Protein AF-A0A2N2C6R3-F1 (afdb_monomer_lite)

Secondary structure (DSSP, 8-state):
---------------TTSSSSS-----------------------------SS-------HHHHHHHHHHHHHHHHHHHHHHS-TTHHHHTTHHHHHHHHHHTT-S-HHHHHHHTT----HHHHHHHHHHHSTTSTTSHHHHHHHHHHHHHHHHTS-GGGHHHHHHHHHHHHHHHHHHHTSPPPHHHHHHHHHHHHHHHHHHHT---

pLDDT: mean 71.31, std 24.66, range [24.03, 98.25]

Foldseek 3Di:
DDDDDDDDDDDDDDDPPPPPDDDDDDDDDDDDDDDDDDDDPDPDDDDDDDDDPDDPQDAQVVVLVVLVVVVVVVVVVLLPVFFPPPQQVVQVHPVSVLVCLLVVVDDPVRVSVSRVGDPDPVSVVLVCQLCDCPHCVDLQNLLVSLVVSVCNGRSLDLVCLVVSLVVVVVVLVVVCSSNVHDDDPRVVSSNVSNVVQSVCSNVVNDD

Sequence (207 aa):
MNTIGNINNPQNNTNLTELNKKNKSNGTVDEKVKSQDKSETKAADYTSNETPAKASYKPDMDKVRAMKEETDQRLIDLFRTTVKDGALKQLGGLRGYLQRLINGDSTSDDLALELGIEITPDAIDKAKADVAEDGYWGAKATSDRFLEFAKALSGGDPAKADMLLDAVKAGYKEAEAIWGGELPSLSKETLDLTIKKFEAWRDGTEA

Radius of gyration: 23.39 Å; chains: 1; bounding box: 64×54×76 Å

Structure (mmCIF, N/CA/C/O backbone):
data_AF-A0A2N2C6R3-F1
#
_entry.id   AF-A0A2N2C6R3-F1
#
loop_
_atom_site.group_PDB
_atom_site.id
_atom_site.type_symbol
_atom_site.label_atom_id
_atom_site.label_alt_id
_atom_site.label_comp_id
_atom_site.label_asym_id
_atom_site.label_entity_id
_atom_site.label_seq_id
_atom_site.pdbx_PDB_ins_code
_atom_site.Cartn_x
_atom_site.Cartn_y
_atom_site.Cartn_z
_atom_site.occupancy
_atom_site.B_iso_or_equiv
_atom_site.auth_seq_id
_atom_site.auth_comp_id
_atom_site.auth_asym_id
_atom_site.auth_atom_id
_atom_site.pdbx_PDB_model_num
ATOM 1 N N . MET A 1 1 ? 2.559 35.385 -53.858 1.00 40.41 1 MET A N 1
ATOM 2 C CA . MET A 1 1 ? 2.490 36.614 -53.036 1.00 40.41 1 MET A CA 1
ATOM 3 C C . MET A 1 1 ? 1.224 36.566 -52.195 1.00 40.41 1 MET A C 1
ATOM 5 O O . MET A 1 1 ? 0.250 36.006 -52.678 1.00 40.41 1 MET A O 1
ATOM 9 N N . ASN A 1 2 ? 1.298 37.148 -50.990 1.00 33.91 2 ASN A N 1
ATOM 10 C CA . ASN A 1 2 ? 0.309 37.245 -49.892 1.00 33.91 2 ASN A CA 1
ATOM 11 C C . ASN A 1 2 ? 0.456 36.132 -48.834 1.00 33.91 2 ASN A C 1
ATOM 13 O O . ASN A 1 2 ? -0.090 35.050 -48.990 1.00 33.91 2 ASN A O 1
ATOM 17 N N . THR A 1 3 ? 1.447 36.213 -47.936 1.00 36.78 3 THR A N 1
ATOM 18 C CA . THR A 1 3 ? 1.578 36.995 -46.673 1.00 36.78 3 THR A CA 1
ATOM 19 C C . THR A 1 3 ? 0.942 36.318 -45.457 1.00 36.78 3 THR A C 1
ATOM 21 O O . THR A 1 3 ? -0.271 36.190 -45.348 1.00 36.78 3 THR A O 1
ATOM 24 N N . ILE A 1 4 ? 1.840 35.937 -44.547 1.00 37.78 4 ILE A N 1
ATOM 25 C CA . ILE A 1 4 ? 1.652 35.380 -43.207 1.00 37.78 4 ILE A CA 1
ATOM 26 C C . ILE A 1 4 ? 0.935 36.396 -42.307 1.00 37.78 4 ILE A C 1
ATOM 28 O O . ILE A 1 4 ? 1.333 37.559 -42.252 1.00 37.78 4 ILE A O 1
ATOM 32 N N . GLY A 1 5 ? -0.076 35.932 -41.571 1.00 32.06 5 GLY A N 1
ATOM 33 C CA . GLY A 1 5 ? -0.747 36.658 -40.495 1.00 32.06 5 GLY A CA 1
ATOM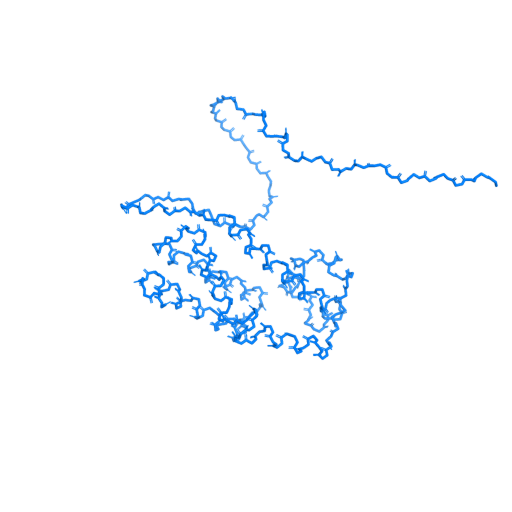 34 C C . GLY A 1 5 ? -0.831 35.785 -39.243 1.00 32.06 5 GLY A C 1
ATOM 35 O O . GLY A 1 5 ? -1.528 34.779 -39.219 1.00 32.06 5 GLY A O 1
ATOM 36 N N . ASN A 1 6 ? -0.061 36.181 -38.238 1.00 39.25 6 ASN A N 1
ATOM 37 C CA . ASN A 1 6 ? 0.068 35.641 -36.889 1.00 39.25 6 ASN A CA 1
ATOM 38 C C . ASN A 1 6 ? -1.238 35.790 -36.076 1.00 39.25 6 ASN A C 1
ATOM 40 O O . ASN A 1 6 ? -1.763 36.899 -36.025 1.00 39.25 6 ASN A O 1
ATOM 44 N N . ILE A 1 7 ? -1.716 34.742 -35.385 1.00 37.00 7 ILE A N 1
ATOM 45 C CA . ILE A 1 7 ? -2.686 34.874 -34.275 1.00 37.00 7 ILE A CA 1
ATOM 46 C C . ILE A 1 7 ? -2.319 33.879 -33.164 1.00 37.00 7 ILE A C 1
ATOM 48 O O . ILE A 1 7 ? -2.770 32.738 -33.136 1.00 37.00 7 ILE A O 1
ATOM 52 N N . ASN A 1 8 ? -1.478 34.346 -32.244 1.00 36.09 8 ASN A N 1
ATOM 53 C CA . ASN A 1 8 ? -1.402 33.847 -30.876 1.00 36.09 8 ASN A CA 1
ATOM 54 C C . ASN A 1 8 ? -2.299 34.726 -29.982 1.00 36.09 8 ASN A C 1
ATOM 56 O O . ASN A 1 8 ? -2.293 35.947 -30.154 1.00 36.09 8 ASN A O 1
ATOM 60 N N . ASN A 1 9 ? -2.921 34.093 -28.969 1.00 32.38 9 ASN A N 1
ATOM 61 C CA . ASN A 1 9 ? -3.682 34.646 -27.820 1.00 32.38 9 ASN A CA 1
ATOM 62 C C . ASN A 1 9 ? -5.198 34.877 -28.079 1.00 32.38 9 ASN A C 1
ATOM 64 O O . ASN A 1 9 ? -5.516 35.229 -29.213 1.00 32.38 9 ASN A O 1
ATOM 68 N N . PRO A 1 10 ? -6.142 34.787 -27.095 1.00 39.53 10 PRO A N 1
ATOM 69 C CA . PRO A 1 10 ? -5.999 34.699 -25.626 1.00 39.53 10 PRO A CA 1
ATOM 70 C C . PRO A 1 10 ? -6.935 33.703 -24.876 1.00 39.53 10 PRO A C 1
ATOM 72 O O . PRO A 1 10 ? -7.930 33.232 -25.404 1.00 39.53 10 PRO A O 1
ATOM 75 N N . GLN A 1 11 ? -6.643 33.478 -23.585 1.00 35.88 11 GLN A N 1
ATOM 76 C CA . GLN A 1 11 ? -7.624 33.310 -22.489 1.00 35.88 11 GLN A CA 1
ATOM 77 C C . GLN A 1 11 ? -8.710 32.218 -22.634 1.00 35.88 11 GLN A C 1
ATOM 79 O O . GLN A 1 11 ? -9.832 32.488 -23.043 1.00 35.88 11 GLN A O 1
ATOM 84 N N . ASN A 1 12 ? -8.427 31.013 -22.131 1.00 32.84 12 ASN A N 1
ATOM 85 C CA . ASN A 1 12 ? -9.471 30.111 -21.626 1.00 32.84 12 ASN A CA 1
ATOM 86 C C . ASN A 1 12 ? -9.070 29.591 -20.238 1.00 32.84 12 ASN A C 1
ATOM 88 O O . ASN A 1 12 ? -8.793 28.413 -20.024 1.00 32.84 12 ASN A O 1
ATOM 92 N N . ASN A 1 13 ? -9.000 30.523 -19.286 1.00 43.81 13 ASN A N 1
ATOM 93 C CA . ASN A 1 13 ? -9.293 30.222 -17.893 1.00 43.81 13 ASN A CA 1
ATOM 94 C C . ASN A 1 13 ? -10.618 30.924 -17.566 1.00 43.81 13 ASN A C 1
ATOM 96 O O . ASN A 1 13 ? -10.775 32.117 -17.808 1.00 43.81 13 ASN A O 1
ATOM 100 N N . THR A 1 14 ? -11.610 30.163 -17.120 1.00 35.62 14 THR A N 1
ATOM 101 C CA . THR A 1 14 ? -12.791 30.651 -16.390 1.00 35.62 14 THR A CA 1
ATOM 102 C C . THR A 1 14 ? -13.470 29.402 -15.828 1.00 35.62 14 THR A C 1
ATOM 104 O O . THR A 1 14 ? -14.049 28.602 -16.549 1.00 35.62 14 THR A O 1
ATOM 107 N N . ASN A 1 15 ? -13.032 28.981 -14.644 1.00 37.75 15 ASN A N 1
ATOM 108 C CA . ASN A 1 15 ? -13.717 29.198 -13.370 1.00 37.75 15 ASN A CA 1
ATOM 109 C C . ASN A 1 15 ? -15.010 28.368 -13.237 1.00 37.75 15 ASN A C 1
ATOM 111 O O . ASN A 1 15 ? -16.106 28.787 -13.589 1.00 37.75 15 ASN A O 1
ATOM 115 N N . LEU A 1 16 ? -14.840 27.162 -12.690 1.00 36.31 16 LEU A N 1
ATOM 116 C CA . LEU A 1 16 ? -15.859 26.128 -12.498 1.00 36.31 16 LEU A CA 1
ATOM 117 C C . LEU A 1 16 ? -16.799 26.394 -11.299 1.00 36.31 16 LEU A C 1
ATOM 119 O O . LEU A 1 16 ? -17.449 25.472 -10.814 1.00 36.31 16 LEU A O 1
ATOM 123 N N . THR A 1 17 ? -16.872 27.628 -10.786 1.00 35.47 17 THR A N 1
ATOM 124 C CA . THR A 1 17 ? -17.620 27.947 -9.552 1.00 35.47 17 THR A CA 1
ATOM 125 C C . THR A 1 17 ? -18.994 28.595 -9.766 1.00 35.47 17 THR A C 1
ATOM 127 O O . THR A 1 17 ? -19.719 28.799 -8.793 1.00 35.47 17 THR A O 1
ATOM 130 N N . GLU A 1 18 ? -19.436 28.828 -11.008 1.00 38.09 18 GLU A N 1
ATOM 131 C CA . GLU A 1 18 ? -20.720 29.511 -11.275 1.00 38.09 18 GLU A CA 1
ATOM 132 C C . GLU A 1 18 ? -21.888 28.615 -11.735 1.00 38.09 18 GLU A C 1
ATOM 134 O O . GLU A 1 18 ? -22.999 29.107 -11.923 1.00 38.09 18 GLU A O 1
ATOM 139 N N . LEU A 1 19 ? -21.719 27.290 -11.820 1.00 33.44 19 LEU A N 1
ATOM 140 C CA . LEU A 1 19 ? -22.808 26.377 -12.224 1.00 33.44 19 LEU A CA 1
ATOM 141 C C . LEU A 1 19 ? -23.651 25.810 -11.064 1.00 33.44 19 LEU A C 1
ATOM 143 O O . LEU A 1 19 ? -24.610 25.089 -11.317 1.00 33.44 19 LEU A O 1
ATOM 147 N N . ASN A 1 20 ? -23.364 26.159 -9.802 1.00 36.84 20 ASN A N 1
ATOM 148 C CA . ASN A 1 20 ? -24.015 25.539 -8.633 1.00 36.84 20 ASN A CA 1
ATOM 149 C C . ASN A 1 20 ? -24.933 26.472 -7.809 1.00 36.84 20 ASN A C 1
ATOM 151 O O . ASN A 1 20 ? -25.157 26.245 -6.622 1.00 36.84 20 ASN A O 1
ATOM 155 N N . LYS A 1 21 ? -25.472 27.547 -8.409 1.00 40.78 21 LYS A N 1
ATOM 156 C CA . LYS A 1 21 ? -26.381 28.498 -7.721 1.00 40.78 21 LYS A CA 1
ATOM 157 C C . LYS A 1 21 ? -27.818 28.570 -8.250 1.00 40.78 21 LYS A C 1
ATOM 159 O O . LYS A 1 21 ? -28.593 29.401 -7.784 1.00 40.78 21 LYS A O 1
ATOM 164 N N . LYS A 1 22 ? -28.235 27.672 -9.142 1.00 33.94 22 LYS A N 1
ATOM 165 C CA . LYS A 1 22 ? -29.647 27.527 -9.531 1.00 33.94 22 LYS A CA 1
ATOM 166 C C . LYS A 1 22 ? -30.046 26.061 -9.484 1.00 33.94 22 LYS A C 1
ATOM 168 O O . LYS A 1 22 ? -29.825 25.355 -10.453 1.00 33.94 22 LYS A O 1
ATOM 173 N N . ASN A 1 23 ? -30.584 25.626 -8.343 1.00 32.94 23 ASN A N 1
ATOM 174 C CA . ASN A 1 23 ? -31.713 24.689 -8.243 1.00 32.94 23 ASN A CA 1
ATOM 175 C C . ASN A 1 23 ? -31.949 24.315 -6.774 1.00 32.94 23 ASN A C 1
ATOM 177 O O . ASN A 1 23 ? -31.467 23.305 -6.271 1.00 32.94 23 ASN A O 1
ATOM 181 N N . LYS A 1 24 ? -32.715 25.158 -6.076 1.00 33.19 24 LYS A N 1
ATOM 182 C CA . LYS A 1 24 ? -33.316 24.834 -4.781 1.00 33.19 24 LYS A CA 1
ATOM 183 C C . LYS A 1 24 ? -34.748 25.373 -4.754 1.00 33.19 24 LYS A C 1
ATOM 185 O O . LYS A 1 24 ? -34.947 26.501 -4.327 1.00 33.19 24 LYS A O 1
ATOM 190 N N . SER A 1 25 ? -35.720 24.575 -5.208 1.00 28.38 25 SER A N 1
ATOM 191 C CA . SER A 1 25 ? -37.097 24.586 -4.679 1.00 28.38 25 SER A CA 1
ATOM 192 C C . SER A 1 25 ? -37.979 23.461 -5.253 1.00 28.38 25 SER A C 1
ATOM 194 O O . SER A 1 25 ? -38.181 23.404 -6.460 1.00 28.38 25 SER A O 1
ATOM 196 N N . ASN A 1 26 ? -38.568 22.699 -4.320 1.00 28.30 26 ASN A N 1
ATOM 197 C CA . ASN A 1 26 ? -39.871 22.003 -4.315 1.00 28.30 26 ASN A CA 1
ATOM 198 C C . ASN A 1 26 ? -40.172 20.761 -5.189 1.00 28.30 26 ASN A C 1
ATOM 200 O O . ASN A 1 26 ? -40.251 20.855 -6.404 1.00 28.30 26 ASN A O 1
ATOM 204 N N . GLY A 1 27 ? -40.598 19.679 -4.503 1.00 26.72 27 GLY A N 1
ATOM 205 C CA . GLY A 1 27 ? -41.936 19.079 -4.712 1.00 26.72 27 GLY A CA 1
ATOM 206 C C . GLY A 1 27 ? -42.057 17.662 -5.314 1.00 26.72 27 GLY A C 1
ATOM 207 O O . GLY A 1 27 ? -42.103 17.527 -6.524 1.00 26.72 27 GLY A O 1
ATOM 208 N N . THR A 1 28 ? -42.205 16.650 -4.443 1.00 24.16 28 THR A N 1
ATOM 209 C CA . THR A 1 28 ? -43.118 15.465 -4.486 1.00 24.16 28 THR A CA 1
ATOM 210 C C . THR A 1 28 ? -43.443 14.668 -5.783 1.00 24.16 28 THR A C 1
ATOM 212 O O . THR A 1 28 ? -44.172 15.162 -6.632 1.00 24.16 28 THR A O 1
ATOM 215 N N . VAL A 1 29 ? -43.121 13.354 -5.718 1.00 26.42 29 VAL A N 1
ATOM 216 C CA . VAL A 1 29 ? -43.943 12.134 -6.013 1.00 26.42 29 VAL A CA 1
ATOM 217 C C . VAL A 1 29 ? -44.004 11.512 -7.444 1.00 26.42 29 VAL A C 1
ATOM 219 O O . VAL A 1 29 ? -44.463 12.128 -8.394 1.00 26.42 29 VAL A O 1
ATOM 222 N N . ASP A 1 30 ? -43.619 10.219 -7.466 1.00 26.83 30 ASP A N 1
ATOM 223 C CA . ASP A 1 30 ? -43.977 9.022 -8.276 1.00 26.83 30 ASP A CA 1
ATOM 224 C C . ASP A 1 30 ? -43.571 8.722 -9.751 1.00 26.83 30 ASP A C 1
ATOM 226 O O . ASP A 1 30 ? -43.761 9.488 -10.686 1.00 26.83 30 ASP A O 1
ATOM 230 N N . GLU A 1 31 ? -43.118 7.457 -9.870 1.00 26.80 31 GLU A N 1
ATOM 231 C CA . GLU A 1 31 ? -43.140 6.424 -10.934 1.00 26.80 31 GLU A CA 1
ATOM 232 C C . GLU A 1 31 ? -42.387 6.517 -12.296 1.00 26.80 31 GLU A C 1
ATOM 234 O O . GLU A 1 31 ? -42.743 7.251 -13.206 1.00 26.80 31 GLU A O 1
ATOM 239 N N . LYS A 1 32 ? -41.458 5.543 -12.457 1.00 26.14 32 LYS A N 1
ATOM 240 C CA . LYS A 1 32 ? -41.128 4.693 -13.639 1.00 26.14 32 LYS A CA 1
ATOM 241 C C . LYS A 1 32 ? -40.654 5.329 -14.971 1.00 26.14 32 LYS A C 1
ATOM 243 O O . LYS A 1 32 ? -41.427 5.925 -15.701 1.00 26.14 32 LYS A O 1
ATOM 248 N N . VAL A 1 33 ? -39.432 4.980 -15.414 1.00 24.03 33 VAL A N 1
ATOM 249 C CA . VAL A 1 33 ? -39.103 3.889 -16.383 1.00 24.03 33 VAL A CA 1
ATOM 250 C C . VAL A 1 33 ? -37.606 3.937 -16.786 1.00 24.03 33 VAL A C 1
ATOM 252 O O . VAL A 1 33 ? -37.139 4.869 -17.423 1.00 24.03 33 VAL A O 1
ATOM 255 N N . LYS A 1 34 ? -36.891 2.870 -16.403 1.00 25.08 34 LYS A N 1
ATOM 256 C CA . LYS A 1 34 ? -35.965 1.988 -17.156 1.00 25.08 34 LYS A CA 1
ATOM 257 C C . LYS A 1 34 ? -34.939 2.540 -18.191 1.00 25.08 34 LYS A C 1
ATOM 259 O O . LYS A 1 34 ? -35.287 2.858 -19.318 1.00 25.08 34 LYS A O 1
ATOM 264 N N . SER A 1 35 ? -33.667 2.335 -17.805 1.00 27.58 35 SER A N 1
ATOM 265 C CA . SER A 1 35 ? -32.491 1.820 -18.554 1.00 27.58 35 SER A CA 1
ATOM 266 C C . SER A 1 35 ? -31.794 2.658 -19.635 1.00 27.58 35 SER A C 1
ATOM 268 O O . SER A 1 35 ? -32.315 2.798 -20.730 1.00 27.58 35 SER A O 1
ATOM 270 N N . GLN A 1 36 ? -30.494 2.923 -19.425 1.00 26.33 36 GLN A N 1
ATOM 271 C CA . GLN A 1 36 ? -29.444 2.210 -20.174 1.00 26.33 36 GLN A CA 1
ATOM 272 C C . GLN A 1 36 ? -28.055 2.303 -19.511 1.00 26.33 36 GLN A C 1
ATOM 274 O O . GLN A 1 36 ? -27.544 3.377 -19.220 1.00 26.33 36 GLN A O 1
ATOM 279 N N . ASP A 1 37 ? -27.528 1.107 -19.264 1.00 33.19 37 ASP A N 1
ATOM 280 C CA . ASP A 1 37 ? -26.149 0.643 -19.100 1.00 33.19 37 ASP A CA 1
ATOM 281 C C . ASP A 1 37 ? -24.995 1.670 -19.137 1.00 33.19 37 ASP A C 1
ATOM 283 O O . ASP A 1 37 ? -24.652 2.233 -20.179 1.00 33.19 37 ASP A O 1
ATOM 287 N N . LYS A 1 38 ? -24.325 1.825 -17.992 1.00 30.34 38 LYS A N 1
ATOM 288 C CA . LYS A 1 38 ? -22.915 2.214 -17.917 1.00 30.34 38 LYS A CA 1
ATOM 289 C C . LYS A 1 38 ? -22.318 1.507 -16.706 1.00 30.34 38 LYS A C 1
ATOM 291 O O . LYS A 1 38 ? -22.697 1.788 -15.573 1.00 30.34 38 LYS A O 1
ATOM 296 N N . SER A 1 39 ? -21.432 0.551 -16.963 1.00 28.25 39 SER A N 1
ATOM 297 C CA . SER A 1 39 ? -20.735 -0.238 -15.952 1.00 28.25 39 SER A CA 1
ATOM 298 C C . SER A 1 39 ? -19.868 0.664 -15.065 1.00 28.25 39 SER A C 1
ATOM 300 O O . SER A 1 39 ? -18.710 0.956 -15.371 1.00 28.25 39 SER A O 1
ATOM 302 N N . GLU A 1 40 ? -20.443 1.130 -13.965 1.00 31.20 40 GLU A N 1
ATOM 303 C CA . GLU A 1 40 ? -19.707 1.701 -12.848 1.00 31.20 40 GLU A CA 1
ATOM 304 C C . GLU A 1 40 ? -19.143 0.547 -12.015 1.00 31.20 40 GLU A C 1
ATOM 306 O O . GLU A 1 40 ? -19.880 -0.273 -11.465 1.00 31.20 40 GLU A O 1
ATOM 311 N N . THR A 1 41 ? -17.813 0.477 -11.928 1.00 32.97 41 THR A N 1
ATOM 312 C CA . THR A 1 41 ? -17.123 -0.201 -10.826 1.00 32.97 41 THR A CA 1
ATOM 313 C C . THR A 1 41 ? -17.745 0.290 -9.524 1.00 32.97 41 THR A C 1
ATOM 315 O O . THR A 1 41 ? -17.617 1.471 -9.195 1.00 32.97 41 THR A O 1
ATOM 318 N N . LYS A 1 42 ? -18.464 -0.596 -8.829 1.00 32.75 42 LYS A N 1
ATOM 319 C CA . LYS A 1 42 ? -19.154 -0.290 -7.577 1.00 32.75 42 LYS A CA 1
ATOM 320 C C . LYS A 1 42 ? -18.126 0.077 -6.509 1.00 32.75 42 LYS A C 1
ATOM 322 O O . LYS A 1 42 ? -17.557 -0.800 -5.870 1.00 32.75 42 LYS A O 1
ATOM 327 N N . ALA A 1 43 ? -17.910 1.371 -6.295 1.00 35.28 43 ALA A N 1
ATOM 328 C CA . ALA A 1 43 ? -17.414 1.846 -5.014 1.00 35.28 43 ALA A CA 1
ATOM 329 C C . ALA A 1 43 ? -18.501 1.531 -3.977 1.00 35.28 43 ALA A C 1
ATOM 331 O O . ALA A 1 43 ? -19.656 1.922 -4.155 1.00 35.28 43 ALA A O 1
ATOM 332 N N . ALA A 1 44 ? -18.167 0.755 -2.949 1.00 37.00 44 ALA A N 1
ATOM 333 C CA . ALA A 1 44 ? -19.103 0.463 -1.876 1.00 37.00 44 ALA A CA 1
ATOM 334 C C . ALA A 1 44 ? -19.471 1.766 -1.137 1.00 37.00 44 ALA A C 1
ATOM 336 O O . ALA A 1 44 ? -18.601 2.536 -0.730 1.00 37.00 44 ALA A O 1
ATOM 337 N N . ASP A 1 45 ? -20.775 2.019 -1.020 1.00 37.19 45 ASP A N 1
ATOM 338 C CA . ASP A 1 45 ? -21.355 3.157 -0.306 1.00 37.19 45 ASP A CA 1
ATOM 339 C C . ASP A 1 45 ? -21.418 2.820 1.192 1.00 37.19 45 ASP A C 1
ATOM 341 O O . ASP A 1 45 ? -22.159 1.927 1.607 1.00 37.19 45 ASP A O 1
ATOM 345 N N . TYR A 1 46 ? -20.601 3.499 2.002 1.00 45.09 46 TYR A N 1
ATOM 346 C CA . TYR A 1 46 ? -20.493 3.272 3.448 1.00 45.09 46 TYR A CA 1
ATOM 347 C C . TYR A 1 46 ? -21.110 4.428 4.247 1.00 45.09 46 TYR A C 1
ATOM 349 O O . TYR A 1 46 ? -20.435 5.109 5.024 1.00 45.09 46 TYR A O 1
ATOM 357 N N . THR A 1 47 ? -22.415 4.646 4.082 1.00 44.28 47 THR A N 1
ATOM 358 C CA . THR A 1 47 ? -23.193 5.535 4.960 1.00 44.28 47 THR A CA 1
ATOM 359 C C . THR A 1 47 ? -23.765 4.754 6.158 1.00 44.28 47 THR A C 1
ATOM 361 O O . THR A 1 47 ? -24.316 3.669 6.016 1.00 44.28 47 THR A O 1
ATOM 364 N N . SER A 1 48 ? -23.549 5.296 7.364 1.00 51.69 48 SER A N 1
ATOM 365 C CA . SER A 1 48 ? -23.651 4.642 8.685 1.00 51.69 48 SER A CA 1
ATOM 366 C C . SER A 1 48 ? -25.065 4.307 9.179 1.00 51.69 48 SER A C 1
ATOM 368 O O . SER A 1 48 ? -25.998 5.054 8.911 1.00 51.69 48 SER A O 1
ATOM 370 N N . ASN A 1 49 ? -25.152 3.308 10.072 1.00 42.66 49 ASN A N 1
ATOM 371 C CA . ASN A 1 49 ? -26.206 3.172 11.092 1.00 42.66 49 ASN A CA 1
ATOM 372 C C . ASN A 1 49 ? -25.607 3.258 12.520 1.00 42.66 49 ASN A C 1
ATOM 374 O O . ASN A 1 49 ? -24.400 3.111 12.703 1.00 42.66 49 ASN A O 1
ATOM 378 N N . GLU A 1 50 ? -26.434 3.608 13.508 1.00 50.75 50 GLU A N 1
ATOM 379 C CA . GLU A 1 50 ? -26.075 4.414 14.689 1.00 50.75 50 GLU A CA 1
ATOM 380 C C . GLU A 1 50 ? -25.515 3.720 15.967 1.00 50.75 50 GLU A C 1
ATOM 382 O O . GLU A 1 50 ? -25.848 2.591 16.300 1.00 50.75 50 GLU A O 1
ATOM 387 N N . THR A 1 51 ? -24.688 4.527 16.660 1.00 44.06 51 THR A N 1
ATOM 388 C CA . THR A 1 51 ? -24.117 4.653 18.037 1.00 44.06 51 THR A CA 1
ATOM 389 C C . THR A 1 51 ? -24.304 3.636 19.184 1.00 44.06 51 THR A C 1
ATOM 391 O O . THR A 1 51 ? -25.393 3.119 19.407 1.00 44.06 51 THR A O 1
ATOM 394 N N . PRO A 1 52 ? -23.282 3.553 20.077 1.00 44.62 52 PRO A N 1
ATOM 395 C CA . PRO A 1 52 ? -23.317 4.325 21.338 1.00 44.62 52 PRO A CA 1
ATOM 396 C C . PRO A 1 52 ? -22.055 5.190 21.603 1.00 44.62 52 PRO A C 1
ATOM 398 O O . PRO A 1 52 ? -20.959 4.854 21.177 1.00 44.62 52 PRO A O 1
ATOM 401 N N . ALA A 1 53 ? -22.243 6.338 22.280 1.00 47.19 53 ALA A N 1
ATOM 402 C CA . ALA A 1 53 ? -21.236 7.309 22.765 1.00 47.19 53 ALA A CA 1
ATOM 403 C C . ALA A 1 53 ? -20.073 7.654 21.796 1.00 47.19 53 ALA A C 1
ATOM 405 O O . ALA A 1 53 ? -18.907 7.372 22.058 1.00 47.19 53 ALA A O 1
ATOM 406 N N . LYS A 1 54 ? -20.399 8.296 20.664 1.00 55.25 54 LYS A N 1
ATOM 407 C CA . LYS A 1 54 ? -19.451 8.633 19.588 1.00 55.25 54 LYS A CA 1
ATOM 408 C C . LYS A 1 54 ? -18.453 9.722 20.001 1.00 55.25 54 LYS A C 1
ATOM 410 O O . LYS A 1 54 ? -18.826 10.890 20.120 1.00 55.25 54 LYS A O 1
ATOM 415 N N . ALA A 1 55 ? -17.164 9.386 20.052 1.00 61.72 55 ALA A N 1
ATOM 416 C CA . ALA A 1 55 ? -16.170 10.344 19.579 1.00 61.72 55 ALA A CA 1
ATOM 417 C C . ALA A 1 55 ? -16.590 10.798 18.164 1.00 61.72 55 ALA A C 1
ATOM 419 O O . ALA A 1 55 ? -17.114 10.008 17.375 1.00 61.72 55 ALA A O 1
ATOM 420 N N . SER A 1 56 ? -16.465 12.090 17.855 1.00 77.62 56 SER A N 1
ATOM 421 C CA . SER A 1 56 ? -16.883 12.632 16.556 1.00 77.62 56 SER A CA 1
ATOM 422 C C . SER A 1 56 ? -15.895 12.202 15.463 1.00 77.62 56 SER A C 1
ATOM 424 O O . SER A 1 56 ? -15.062 12.999 15.039 1.00 77.62 56 SER A O 1
ATOM 426 N N . TYR A 1 57 ? -15.999 10.960 14.992 1.00 84.06 57 TYR A N 1
ATOM 427 C CA . TYR A 1 57 ? -15.236 10.456 13.853 1.00 84.06 57 TYR A CA 1
ATOM 428 C C . TYR A 1 57 ? -15.768 11.083 12.562 1.00 84.06 57 TYR A C 1
ATOM 430 O O . TYR A 1 57 ? -16.924 10.872 12.181 1.00 84.06 57 TYR A O 1
ATOM 438 N N . LYS A 1 58 ? -14.937 11.894 11.906 1.00 89.81 58 LYS A N 1
ATOM 439 C CA . LYS A 1 58 ? -15.261 12.546 10.634 1.00 89.81 58 LYS A CA 1
ATOM 440 C C . LYS A 1 58 ? -14.208 12.180 9.595 1.00 89.81 58 LYS A C 1
ATOM 442 O O . LYS A 1 58 ? -13.031 12.370 9.896 1.00 89.81 58 LYS A O 1
ATOM 447 N N . PRO A 1 59 ? -14.607 11.685 8.411 1.00 93.62 59 PRO A N 1
ATOM 448 C CA . PRO A 1 59 ? -13.666 11.415 7.336 1.00 93.62 59 PRO A CA 1
ATOM 449 C C . PRO A 1 59 ? -12.837 12.653 6.984 1.00 93.62 59 PRO A C 1
ATOM 451 O O . PRO A 1 59 ? -13.381 13.752 6.859 1.00 93.62 59 PRO A O 1
ATOM 454 N N . ASP A 1 60 ? -11.540 12.454 6.786 1.00 94.50 60 ASP A N 1
ATOM 455 C CA . ASP A 1 60 ? -10.616 13.449 6.251 1.00 94.50 60 ASP A CA 1
ATOM 456 C C . ASP A 1 60 ? -10.491 13.245 4.737 1.00 94.50 60 ASP A C 1
ATOM 458 O O . ASP A 1 60 ? -9.596 12.563 4.229 1.00 94.50 60 ASP A O 1
ATOM 462 N N . MET A 1 61 ? -11.459 13.801 4.008 1.00 95.31 61 MET A N 1
ATOM 463 C CA . MET A 1 61 ? -11.518 13.656 2.553 1.00 95.31 61 MET A CA 1
ATOM 464 C C . MET A 1 61 ? -10.398 14.417 1.835 1.00 95.31 61 MET A C 1
ATOM 466 O O . MET A 1 61 ? -10.015 14.017 0.734 1.00 95.31 61 MET A O 1
ATOM 470 N N . ASP A 1 62 ? -9.851 15.465 2.453 1.00 96.25 62 ASP A N 1
ATOM 471 C CA . ASP A 1 62 ? -8.714 16.205 1.906 1.00 96.25 62 ASP A CA 1
ATOM 472 C C . ASP A 1 62 ? -7.449 15.343 1.966 1.00 96.25 62 ASP A C 1
ATOM 474 O O . ASP A 1 62 ? -6.756 15.205 0.955 1.00 96.25 62 ASP A O 1
ATOM 478 N N . LYS A 1 63 ? -7.199 14.659 3.094 1.00 95.38 63 LYS A N 1
ATOM 479 C CA . LYS A 1 63 ? -6.105 13.682 3.203 1.00 95.38 63 LYS A CA 1
ATOM 480 C C . LYS A 1 63 ? -6.299 12.501 2.253 1.00 95.38 63 LYS A C 1
ATOM 482 O O . LYS A 1 63 ? -5.359 12.144 1.548 1.00 95.38 63 LYS A O 1
ATOM 487 N N . VAL A 1 64 ? -7.503 11.923 2.177 1.00 94.62 64 VAL A N 1
ATOM 488 C CA . VAL A 1 64 ? -7.822 10.835 1.225 1.00 94.62 64 VAL A CA 1
ATOM 489 C C . VAL A 1 64 ? -7.472 11.244 -0.207 1.00 94.62 64 VAL A C 1
ATOM 491 O O . VAL A 1 64 ? -6.830 10.487 -0.939 1.00 94.62 64 VAL A O 1
ATOM 494 N N . ARG A 1 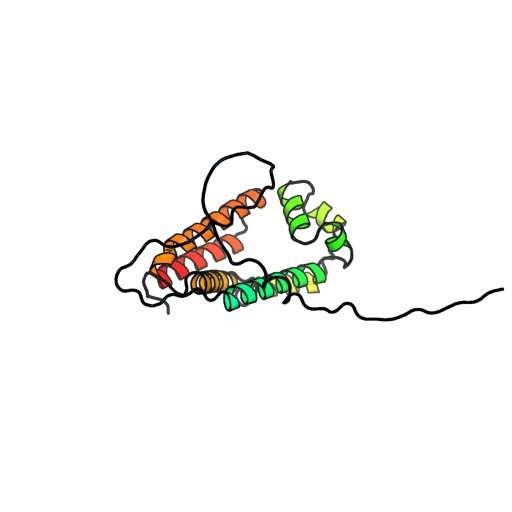65 ? -7.869 12.456 -0.609 1.00 94.38 65 ARG A N 1
ATOM 495 C CA . ARG A 1 65 ? -7.584 12.987 -1.940 1.00 94.38 65 ARG A CA 1
ATOM 496 C C . ARG A 1 65 ? -6.089 13.208 -2.158 1.00 94.38 65 ARG A C 1
ATOM 498 O O . ARG A 1 65 ? -5.581 12.775 -3.187 1.00 94.38 65 ARG A O 1
ATOM 505 N N . ALA A 1 66 ? -5.394 13.818 -1.201 1.00 95.12 66 ALA A N 1
ATOM 506 C CA . ALA A 1 66 ? -3.957 14.060 -1.289 1.00 95.12 66 ALA A CA 1
ATOM 507 C C . ALA A 1 66 ? -3.159 12.752 -1.410 1.00 95.12 66 ALA A C 1
ATOM 509 O O . ALA A 1 66 ? -2.310 12.632 -2.287 1.00 95.12 66 ALA A O 1
ATOM 510 N N . MET A 1 67 ? -3.487 11.738 -0.600 1.00 94.38 67 MET A N 1
ATOM 511 C CA . MET A 1 67 ? -2.852 10.417 -0.670 1.00 94.38 67 MET A CA 1
ATOM 512 C C . MET A 1 67 ? -3.073 9.748 -2.028 1.00 94.38 67 MET A C 1
ATOM 514 O O . MET A 1 67 ? -2.151 9.149 -2.589 1.00 94.38 67 MET A O 1
ATOM 518 N N . LYS A 1 68 ? -4.291 9.854 -2.575 1.00 90.06 68 LYS A N 1
ATOM 519 C CA . LYS A 1 68 ? -4.604 9.329 -3.905 1.00 90.06 68 LYS A CA 1
ATOM 520 C C . LYS A 1 68 ? -3.803 10.053 -4.987 1.00 90.06 68 LYS A C 1
ATOM 522 O O . LYS A 1 68 ? -3.210 9.396 -5.834 1.00 90.06 68 LYS A O 1
ATOM 527 N N . GLU A 1 69 ? -3.783 11.382 -4.957 1.00 89.56 69 GLU A N 1
ATOM 528 C CA . GLU A 1 69 ? -3.047 12.196 -5.927 1.00 89.56 69 GLU A CA 1
ATOM 529 C C . GLU A 1 69 ? -1.541 11.906 -5.870 1.00 89.56 69 GLU A C 1
ATOM 531 O O . GLU A 1 69 ? -0.925 11.715 -6.915 1.00 89.56 69 GLU A O 1
ATOM 536 N N . GLU A 1 70 ? -0.954 11.793 -4.677 1.00 91.19 70 GLU A N 1
ATOM 537 C CA . GLU A 1 70 ? 0.457 11.433 -4.506 1.00 91.19 70 GLU A CA 1
ATOM 538 C C . GLU A 1 70 ? 0.762 10.045 -5.085 1.00 91.19 70 GLU A C 1
ATOM 540 O O . GLU A 1 70 ? 1.705 9.888 -5.864 1.00 91.19 70 GLU A O 1
ATOM 545 N N . THR A 1 71 ? -0.062 9.050 -4.748 1.00 88.38 71 THR A N 1
ATOM 546 C CA . THR A 1 71 ? 0.092 7.675 -5.242 1.00 88.38 71 THR A CA 1
ATOM 547 C C . THR A 1 71 ? -0.027 7.633 -6.768 1.00 88.38 71 THR A C 1
ATOM 549 O O . THR A 1 71 ? 0.810 7.025 -7.435 1.00 88.38 71 THR A O 1
ATOM 552 N N . ASP A 1 72 ? -1.014 8.333 -7.338 1.00 84.00 72 ASP A N 1
ATOM 553 C CA . ASP A 1 72 ? -1.214 8.429 -8.786 1.00 84.00 72 ASP A CA 1
ATOM 554 C C . ASP A 1 72 ? -0.005 9.085 -9.476 1.00 84.00 72 ASP A C 1
ATOM 556 O O . ASP A 1 72 ? 0.456 8.585 -10.503 1.00 84.00 72 ASP A O 1
ATOM 560 N N . GLN A 1 73 ? 0.551 10.170 -8.917 1.00 85.44 73 GLN A N 1
ATOM 561 C CA . GLN A 1 73 ? 1.755 10.812 -9.463 1.00 85.44 73 GLN A CA 1
ATOM 562 C C . GLN A 1 73 ? 2.972 9.889 -9.401 1.00 85.44 73 GLN A C 1
ATOM 564 O O . GLN A 1 73 ? 3.705 9.779 -10.379 1.00 85.44 73 GLN A O 1
ATOM 569 N N . ARG A 1 74 ? 3.163 9.165 -8.294 1.00 86.44 74 ARG A N 1
ATOM 570 C CA . ARG A 1 74 ? 4.263 8.202 -8.147 1.00 86.44 74 ARG A CA 1
ATOM 571 C C . ARG A 1 74 ? 4.157 7.045 -9.134 1.00 86.44 74 ARG A C 1
ATOM 573 O O . ARG A 1 74 ? 5.182 6.617 -9.661 1.00 86.44 74 ARG A O 1
ATOM 580 N N . LEU A 1 75 ? 2.944 6.562 -9.417 1.00 81.62 75 LEU A N 1
ATOM 581 C CA . LEU A 1 75 ? 2.738 5.591 -10.493 1.00 81.62 75 LEU A CA 1
ATOM 582 C C . LEU A 1 75 ? 3.095 6.218 -11.839 1.00 81.62 75 LEU A C 1
ATOM 584 O O . LEU A 1 75 ? 3.868 5.630 -12.585 1.00 81.62 75 LEU A O 1
ATOM 588 N N . ILE A 1 76 ? 2.576 7.409 -12.151 1.00 76.25 76 ILE A N 1
ATOM 589 C CA . ILE A 1 76 ? 2.882 8.100 -13.412 1.00 76.25 76 ILE A CA 1
ATOM 590 C C . ILE A 1 76 ? 4.393 8.257 -13.602 1.00 76.25 76 ILE A C 1
ATOM 592 O O . ILE A 1 76 ? 4.880 7.997 -14.699 1.00 76.25 76 ILE A O 1
ATOM 596 N N . ASP A 1 77 ? 5.129 8.643 -12.562 1.00 79.50 77 ASP A N 1
ATOM 597 C CA . ASP A 1 77 ? 6.580 8.797 -12.622 1.00 79.50 77 ASP A CA 1
ATOM 598 C C . ASP A 1 77 ? 7.288 7.462 -12.859 1.00 79.50 77 ASP A C 1
ATOM 600 O O . ASP A 1 77 ? 8.143 7.398 -13.740 1.00 79.50 77 ASP A O 1
ATOM 604 N N . LEU A 1 78 ? 6.885 6.388 -12.164 1.00 76.31 78 LEU A N 1
ATOM 605 C CA . LEU A 1 78 ? 7.380 5.035 -12.439 1.00 76.31 78 LEU A CA 1
ATOM 606 C C . LEU A 1 78 ? 7.204 4.697 -13.927 1.00 76.31 78 LEU A C 1
ATOM 608 O O . LEU A 1 78 ? 8.170 4.357 -14.605 1.00 76.31 78 LEU A O 1
ATOM 612 N N . PHE A 1 79 ? 6.002 4.894 -14.472 1.00 69.88 79 PHE A N 1
ATOM 613 C CA . PHE A 1 79 ? 5.736 4.603 -15.879 1.00 69.88 79 PHE A CA 1
ATOM 614 C C . PHE A 1 79 ? 6.490 5.526 -16.834 1.00 69.88 79 PHE A C 1
ATOM 616 O O . PHE A 1 79 ? 7.014 5.033 -17.818 1.00 69.88 79 PHE A O 1
ATOM 623 N N . ARG A 1 80 ? 6.608 6.831 -16.572 1.00 69.38 80 ARG A N 1
ATOM 624 C CA . ARG A 1 80 ? 7.379 7.756 -17.428 1.00 69.38 80 ARG A CA 1
ATOM 625 C C . ARG A 1 80 ? 8.857 7.403 -17.486 1.00 69.38 80 ARG A C 1
ATOM 627 O O . ARG A 1 80 ? 9.468 7.522 -18.537 1.00 69.38 80 ARG A O 1
ATOM 634 N N . THR A 1 81 ? 9.434 6.979 -16.364 1.00 68.75 81 THR A N 1
ATOM 635 C CA . THR A 1 81 ? 10.846 6.578 -16.339 1.00 68.75 81 THR A CA 1
ATOM 636 C C . THR A 1 81 ? 11.100 5.270 -17.077 1.00 68.75 81 THR A C 1
ATOM 638 O O . THR A 1 81 ? 12.226 5.014 -17.489 1.00 68.75 81 THR A O 1
ATOM 641 N N . THR A 1 82 ? 10.065 4.447 -17.247 1.00 65.75 82 THR A N 1
ATOM 642 C CA . THR A 1 82 ? 10.185 3.097 -17.799 1.00 65.75 82 THR A CA 1
ATOM 643 C C . THR A 1 82 ? 9.635 2.990 -19.222 1.00 65.75 82 THR A C 1
ATOM 645 O O . THR A 1 82 ? 10.126 2.170 -19.980 1.00 65.75 82 THR A O 1
ATOM 648 N N . VAL A 1 83 ? 8.660 3.813 -19.613 1.00 66.56 83 VAL A N 1
ATOM 649 C CA . VAL A 1 83 ? 7.912 3.771 -20.882 1.00 66.56 83 VAL A CA 1
ATOM 650 C C . VAL A 1 83 ? 8.264 4.998 -21.727 1.00 66.56 83 VAL A C 1
ATOM 652 O O . VAL A 1 83 ? 8.360 6.106 -21.206 1.00 66.56 83 VAL A O 1
ATOM 655 N N . LYS A 1 84 ? 8.371 4.850 -23.053 1.00 66.69 84 LYS A N 1
ATOM 656 C CA . LYS A 1 84 ? 8.545 6.009 -23.952 1.00 66.69 84 LYS A CA 1
ATOM 657 C C . LYS A 1 84 ? 7.339 6.952 -23.874 1.00 66.69 84 LYS A C 1
ATOM 659 O O . LYS A 1 84 ? 6.198 6.505 -23.983 1.00 66.69 84 LYS A O 1
ATOM 664 N N . ASP A 1 85 ? 7.589 8.264 -23.801 1.00 64.12 85 ASP A N 1
ATOM 665 C CA . ASP A 1 85 ? 6.602 9.348 -23.588 1.00 64.12 85 ASP A CA 1
ATOM 666 C C . ASP A 1 85 ? 5.322 9.296 -24.461 1.00 64.12 85 ASP A C 1
ATOM 668 O O . ASP A 1 85 ? 4.291 9.880 -24.111 1.00 64.12 85 ASP A O 1
ATOM 672 N N . GLY A 1 86 ? 5.358 8.607 -25.607 1.00 62.06 86 GLY A N 1
ATOM 673 C CA . GLY A 1 86 ? 4.224 8.444 -26.523 1.00 62.06 86 GLY A CA 1
ATOM 674 C C . GLY A 1 86 ? 3.365 7.190 -26.314 1.00 62.06 86 GLY A C 1
ATOM 675 O O . GLY A 1 86 ? 2.181 7.218 -26.656 1.00 62.06 86 GLY A O 1
ATOM 676 N N . ALA A 1 87 ? 3.910 6.111 -25.743 1.00 65.69 87 ALA A N 1
ATOM 677 C CA . ALA A 1 87 ? 3.237 4.808 -25.707 1.00 65.69 87 ALA A CA 1
ATOM 678 C C . ALA A 1 87 ? 2.069 4.782 -24.706 1.00 65.69 87 ALA A C 1
ATOM 680 O O . ALA A 1 87 ? 0.977 4.306 -25.016 1.00 65.69 87 ALA A O 1
ATOM 681 N N . LEU A 1 88 ? 2.234 5.412 -23.537 1.00 63.44 88 LEU A N 1
ATOM 682 C CA . LEU A 1 88 ? 1.193 5.448 -22.504 1.00 63.44 88 LEU A CA 1
ATOM 683 C C . LEU A 1 88 ? -0.054 6.249 -22.938 1.00 63.44 88 LEU A C 1
ATOM 685 O O . LEU A 1 88 ? -1.174 5.918 -22.552 1.00 63.44 88 LEU A O 1
ATOM 689 N N . LYS A 1 89 ? 0.117 7.289 -23.772 1.00 66.00 89 LYS A N 1
ATOM 690 C CA . LYS A 1 89 ? -1.003 8.069 -24.334 1.00 66.00 89 LYS A CA 1
ATOM 691 C C . LYS A 1 89 ? -1.801 7.280 -25.371 1.00 66.00 89 LYS A C 1
ATOM 693 O O . LYS A 1 89 ? -3.019 7.421 -25.410 1.00 66.00 89 LYS A O 1
ATOM 698 N N . GLN A 1 90 ? -1.136 6.468 -26.194 1.00 61.78 90 GLN A N 1
ATOM 699 C CA . GLN A 1 90 ? -1.804 5.656 -27.217 1.00 61.78 90 GLN A CA 1
ATOM 700 C C . GLN A 1 90 ? -2.623 4.510 -26.610 1.00 61.78 90 GLN A C 1
ATOM 702 O O . GLN A 1 90 ? -3.662 4.149 -27.153 1.00 61.78 90 GLN A O 1
ATOM 707 N N . LEU A 1 91 ? -2.212 4.004 -25.447 1.00 60.62 91 LEU A N 1
ATOM 708 C CA . LEU A 1 91 ? -2.858 2.880 -24.762 1.00 60.62 91 LEU A CA 1
ATOM 709 C C . LEU A 1 91 ? -3.970 3.285 -23.780 1.00 60.62 91 LEU A C 1
ATOM 711 O O . LEU A 1 91 ? -4.427 2.462 -22.993 1.00 60.62 91 LEU A O 1
ATOM 715 N N . GLY A 1 92 ? -4.421 4.544 -23.803 1.00 65.62 92 GLY A N 1
ATOM 716 C CA . GLY A 1 92 ? -5.494 5.017 -22.916 1.00 65.62 92 GLY A CA 1
ATOM 717 C C . GLY A 1 92 ? -5.052 5.260 -21.468 1.00 65.62 92 GLY A C 1
ATOM 718 O O . GLY A 1 92 ? -5.875 5.236 -20.551 1.00 65.62 92 GLY A O 1
ATOM 719 N N . GLY A 1 93 ? -3.760 5.512 -21.245 1.00 65.38 93 GLY A N 1
ATOM 720 C CA . GLY A 1 93 ? -3.190 5.737 -19.922 1.00 65.38 93 GLY A CA 1
ATOM 721 C C . GLY A 1 93 ? -3.048 4.457 -19.096 1.00 65.38 93 GLY A C 1
ATOM 722 O O . GLY A 1 93 ? -3.239 3.340 -19.572 1.00 65.38 93 GLY A O 1
ATOM 723 N N . LEU A 1 94 ? -2.731 4.631 -17.814 1.00 58.12 94 LEU A N 1
ATOM 724 C CA . LEU A 1 94 ? -2.455 3.536 -16.883 1.00 58.12 94 LEU A CA 1
ATOM 725 C C . LEU A 1 94 ? -3.598 2.509 -16.779 1.00 58.12 94 LEU A C 1
ATOM 727 O O . LEU A 1 94 ? -3.351 1.307 -16.753 1.00 58.12 94 LEU A O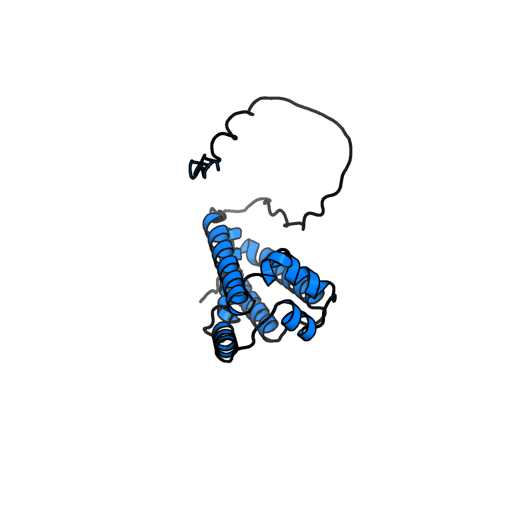 1
ATOM 731 N N . ARG A 1 95 ? -4.859 2.966 -16.759 1.00 60.19 95 ARG A N 1
ATOM 732 C CA . ARG A 1 95 ? -6.016 2.055 -16.697 1.00 60.19 95 ARG A CA 1
ATOM 733 C C . ARG A 1 95 ? -6.137 1.191 -17.949 1.00 60.19 95 ARG A C 1
ATOM 735 O O . ARG A 1 95 ? -6.434 0.011 -17.817 1.00 60.19 95 ARG A O 1
ATOM 742 N N . GLY A 1 96 ? -5.901 1.756 -19.134 1.00 65.19 96 GLY A N 1
ATOM 743 C CA . GLY A 1 96 ? -5.934 0.990 -20.379 1.00 65.19 96 GLY A CA 1
ATOM 744 C C . GLY A 1 96 ? -4.820 -0.059 -20.442 1.00 65.19 96 GLY A C 1
ATOM 745 O O . GLY A 1 96 ? -5.074 -1.190 -20.845 1.00 65.19 96 GLY A O 1
ATOM 746 N N . TYR A 1 97 ? -3.627 0.273 -19.939 1.00 63.41 97 TYR A N 1
ATOM 747 C CA . TYR A 1 97 ? -2.502 -0.660 -19.799 1.00 63.41 97 TYR A CA 1
ATOM 748 C C . TYR A 1 97 ? -2.824 -1.856 -18.889 1.00 63.41 97 TYR A C 1
ATOM 750 O O . TYR A 1 97 ? -2.726 -3.002 -19.327 1.00 63.41 97 TYR A O 1
ATOM 758 N N . LEU A 1 98 ? -3.261 -1.599 -17.649 1.00 63.50 98 LEU A N 1
ATOM 759 C CA . LEU A 1 98 ? -3.628 -2.660 -16.702 1.00 63.50 98 LEU A CA 1
ATOM 760 C C . LEU A 1 98 ? -4.726 -3.559 -17.283 1.00 63.50 98 LEU A C 1
ATOM 762 O O . LEU A 1 98 ? -4.631 -4.777 -17.185 1.00 63.50 98 LEU A O 1
ATOM 766 N N . GLN A 1 99 ? -5.721 -2.974 -17.956 1.00 65.81 99 GLN A N 1
ATOM 767 C CA . GLN A 1 99 ? -6.805 -3.724 -18.590 1.00 65.81 99 GLN A CA 1
ATOM 768 C C . GLN A 1 99 ? -6.306 -4.700 -19.669 1.00 65.81 99 GLN A C 1
ATOM 770 O O . GLN A 1 99 ? -6.847 -5.796 -19.780 1.00 65.81 99 GLN A O 1
ATOM 775 N N . ARG A 1 100 ? -5.283 -4.342 -20.455 1.00 67.19 100 ARG A N 1
ATOM 776 C CA . ARG A 1 100 ? -4.726 -5.245 -21.480 1.00 67.19 100 ARG A CA 1
ATOM 777 C C . ARG A 1 100 ? -3.899 -6.383 -20.877 1.00 67.19 100 ARG A C 1
ATOM 779 O O . ARG A 1 100 ? -4.029 -7.502 -21.365 1.00 67.19 100 ARG A O 1
ATOM 786 N N . LEU A 1 101 ? -3.152 -6.130 -19.790 1.00 61.38 101 LEU A N 1
ATOM 787 C CA . LEU A 1 101 ? -2.521 -7.199 -18.990 1.00 61.38 101 LEU A CA 1
ATOM 788 C C . LEU A 1 101 ? -3.566 -8.211 -18.522 1.00 61.38 101 LEU A C 1
ATOM 790 O O . LEU A 1 101 ? -3.412 -9.410 -18.726 1.00 61.38 101 LEU A O 1
ATOM 794 N N . ILE A 1 102 ? -4.641 -7.696 -17.924 1.00 61.59 102 ILE A N 1
ATOM 795 C CA . ILE A 1 102 ? -5.728 -8.495 -17.348 1.00 61.59 102 ILE A CA 1
ATOM 796 C C . ILE A 1 102 ? -6.397 -9.365 -18.404 1.00 61.59 102 ILE A C 1
ATOM 798 O O . ILE A 1 102 ? -6.726 -10.521 -18.156 1.00 61.59 102 ILE A O 1
ATOM 802 N N . ASN A 1 103 ? -6.609 -8.805 -19.592 1.00 67.94 103 ASN A N 1
ATOM 803 C CA . ASN A 1 103 ? -7.296 -9.501 -20.669 1.00 6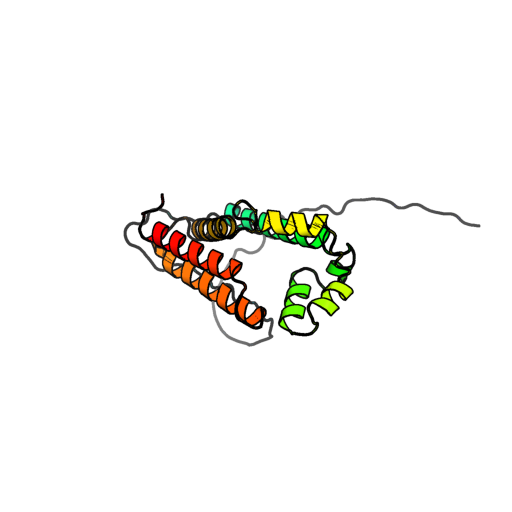7.94 103 ASN A CA 1
ATOM 804 C C . ASN A 1 103 ? -6.409 -10.561 -21.354 1.00 67.94 103 ASN A C 1
ATOM 806 O O . ASN A 1 103 ? -6.896 -11.250 -22.249 1.00 67.94 103 ASN A O 1
ATOM 810 N N . GLY A 1 104 ? -5.137 -10.699 -20.952 1.00 57.38 104 GLY A N 1
ATOM 811 C CA . GLY A 1 104 ? -4.199 -11.673 -21.517 1.00 57.38 104 GLY A CA 1
ATOM 812 C C . GLY A 1 104 ? -3.835 -11.397 -22.977 1.00 57.38 104 GLY A C 1
ATOM 813 O O . GLY A 1 104 ? -3.425 -12.309 -23.688 1.00 57.38 104 GLY A O 1
ATOM 814 N N . ASP A 1 105 ? -4.015 -10.153 -23.427 1.00 60.12 105 ASP A N 1
ATOM 815 C CA . ASP A 1 105 ? -3.900 -9.754 -24.837 1.00 60.12 105 ASP A CA 1
ATOM 816 C C . ASP A 1 105 ? -2.430 -9.687 -25.310 1.00 60.12 105 ASP A C 1
ATOM 818 O O . ASP A 1 105 ? -2.166 -9.660 -26.510 1.00 60.12 105 ASP A O 1
ATOM 822 N N . SER A 1 106 ? -1.471 -9.711 -24.371 1.00 58.41 106 SER A N 1
ATOM 823 C CA . SER A 1 106 ? -0.026 -9.688 -24.636 1.00 58.41 106 SER A CA 1
ATOM 824 C C . SER A 1 106 ? 0.751 -10.463 -23.561 1.00 58.41 106 SER A C 1
ATOM 826 O O . SER A 1 106 ? 0.405 -10.419 -22.379 1.00 58.41 106 SER A O 1
ATOM 828 N N . THR A 1 107 ? 1.844 -11.132 -23.946 1.00 60.19 107 THR A N 1
ATOM 829 C CA . THR A 1 107 ? 2.846 -11.628 -22.984 1.00 60.19 107 THR A CA 1
ATOM 830 C C . THR A 1 107 ? 3.617 -10.454 -22.366 1.00 60.19 107 THR A C 1
ATOM 832 O O . THR A 1 107 ? 3.658 -9.365 -22.942 1.00 60.19 107 THR A O 1
ATOM 835 N N . SER A 1 108 ? 4.247 -10.647 -21.200 1.00 60.22 108 SER A N 1
ATOM 836 C CA . SER A 1 108 ? 5.054 -9.596 -20.554 1.00 60.22 108 SER A CA 1
ATOM 837 C C . SER A 1 108 ? 6.153 -9.041 -21.471 1.00 60.22 108 SER A C 1
ATOM 839 O O . SER A 1 108 ? 6.434 -7.844 -21.428 1.00 60.22 108 SER A O 1
ATOM 841 N N . ASP A 1 109 ? 6.720 -9.892 -22.330 1.00 61.62 109 ASP A N 1
ATOM 842 C CA . ASP A 1 109 ? 7.784 -9.532 -23.271 1.00 61.62 109 ASP A CA 1
ATOM 843 C C . ASP A 1 109 ? 7.245 -8.782 -24.499 1.00 61.62 109 ASP A C 1
ATOM 845 O O . ASP A 1 109 ? 7.799 -7.742 -24.860 1.00 61.62 109 ASP A O 1
ATOM 849 N N . ASP A 1 110 ? 6.135 -9.238 -25.098 1.00 62.88 110 ASP A N 1
ATOM 850 C CA . ASP A 1 110 ? 5.484 -8.526 -26.215 1.00 62.88 110 ASP A CA 1
ATOM 851 C C . ASP A 1 110 ? 5.046 -7.122 -25.803 1.00 62.88 110 ASP A C 1
ATOM 853 O O . ASP A 1 110 ? 5.140 -6.164 -26.571 1.00 62.88 110 ASP A O 1
ATOM 857 N N . LEU A 1 111 ? 4.602 -6.986 -24.558 1.00 61.34 111 LEU A N 1
ATOM 858 C CA . LEU A 1 111 ? 4.108 -5.728 -24.041 1.00 61.34 111 LEU A CA 1
ATOM 859 C C . LEU A 1 111 ? 5.231 -4.761 -23.657 1.00 61.34 111 LEU A C 1
ATOM 861 O O . LEU A 1 111 ? 5.103 -3.559 -23.891 1.00 61.34 111 LEU A O 1
ATOM 865 N N . ALA A 1 112 ? 6.341 -5.261 -23.105 1.00 62.66 112 ALA A N 1
ATOM 866 C CA . ALA A 1 112 ? 7.535 -4.447 -22.896 1.00 62.66 112 ALA A CA 1
ATOM 867 C C . ALA A 1 112 ? 8.045 -3.877 -24.228 1.00 62.66 112 ALA A C 1
ATOM 869 O O . ALA A 1 112 ? 8.410 -2.701 -24.301 1.00 62.66 112 ALA A O 1
ATOM 870 N N . LEU A 1 113 ? 7.981 -4.678 -25.296 1.00 64.88 113 LEU A N 1
ATOM 871 C CA . LEU A 1 113 ? 8.319 -4.254 -26.651 1.00 64.88 113 LEU A CA 1
ATOM 872 C C . LEU A 1 113 ? 7.334 -3.200 -27.192 1.00 64.88 113 LEU A C 1
ATOM 874 O O . LEU A 1 113 ? 7.764 -2.170 -27.713 1.00 64.88 113 LEU A O 1
ATOM 878 N N . GLU A 1 114 ? 6.024 -3.423 -27.033 1.00 63.81 114 GLU A N 1
ATOM 879 C CA . GLU A 1 114 ? 4.953 -2.520 -27.489 1.00 63.81 114 GLU A CA 1
ATOM 880 C C . GLU A 1 114 ? 4.980 -1.163 -26.765 1.00 63.81 114 GLU A C 1
ATOM 882 O O . GLU A 1 114 ? 4.743 -0.113 -27.364 1.00 63.81 114 GLU A O 1
ATOM 887 N N . LEU A 1 115 ? 5.333 -1.165 -25.480 1.00 62.06 115 LEU A N 1
ATOM 888 C CA . LEU A 1 115 ? 5.470 0.041 -24.662 1.00 62.06 115 LEU A CA 1
ATOM 889 C C . LEU A 1 115 ? 6.801 0.766 -24.867 1.00 62.06 115 LEU A C 1
ATOM 891 O O . LEU A 1 115 ? 6.994 1.873 -24.353 1.00 62.06 115 LEU A O 1
ATOM 895 N N . GLY A 1 116 ? 7.731 0.151 -25.599 1.00 64.31 116 GLY A N 1
ATOM 896 C CA . GLY A 1 116 ? 9.105 0.620 -25.678 1.00 64.31 116 GLY A CA 1
ATOM 897 C C . GLY A 1 116 ? 9.722 0.752 -24.290 1.00 64.31 116 GLY A C 1
ATOM 898 O O . GLY A 1 116 ? 10.408 1.743 -24.042 1.00 64.31 116 GLY A O 1
ATOM 899 N N . ILE A 1 117 ? 9.421 -0.195 -23.391 1.00 67.81 117 ILE A N 1
ATOM 900 C CA . ILE A 1 117 ? 10.016 -0.223 -22.064 1.00 67.81 117 ILE A CA 1
ATOM 901 C C . ILE A 1 117 ? 11.509 -0.474 -22.223 1.00 67.81 117 ILE A C 1
ATOM 903 O O . ILE A 1 117 ? 11.936 -1.550 -22.639 1.00 67.81 117 ILE A O 1
ATOM 907 N N . GLU A 1 118 ? 12.308 0.537 -21.904 1.00 67.06 118 GLU A N 1
ATOM 908 C CA . GLU A 1 118 ? 13.758 0.415 -21.915 1.00 67.06 118 GLU A CA 1
ATOM 909 C C . GLU A 1 118 ? 14.211 -0.014 -20.522 1.00 67.06 118 GLU A C 1
ATOM 911 O O . GLU A 1 118 ? 14.252 0.776 -19.578 1.00 67.06 118 GLU A O 1
ATOM 916 N N . ILE A 1 119 ? 14.543 -1.300 -20.389 1.00 69.62 119 ILE A N 1
ATOM 917 C CA . ILE A 1 119 ? 15.135 -1.839 -19.165 1.00 69.62 119 ILE A CA 1
ATOM 918 C C . ILE A 1 119 ? 16.600 -1.394 -19.118 1.00 69.62 119 ILE A C 1
ATOM 920 O O . ILE A 1 119 ? 17.505 -2.093 -19.575 1.00 69.62 119 ILE A O 1
ATOM 924 N N . THR A 1 120 ? 16.831 -0.193 -18.595 1.00 78.00 120 THR A N 1
ATOM 925 C CA . THR A 1 120 ? 18.177 0.319 -18.327 1.00 78.00 120 THR A CA 1
ATOM 926 C C . THR A 1 120 ? 18.672 -0.166 -16.958 1.00 78.00 120 THR A C 1
ATOM 928 O O . THR A 1 120 ? 17.857 -0.442 -16.071 1.00 78.00 120 THR A O 1
ATOM 931 N N . PRO A 1 121 ? 19.998 -0.262 -16.740 1.00 81.50 121 PRO A N 1
ATOM 932 C CA . PRO A 1 121 ? 20.552 -0.560 -15.417 1.00 81.50 121 PRO A CA 1
ATOM 933 C C . PRO A 1 121 ? 20.027 0.391 -14.332 1.00 81.50 121 PRO A C 1
ATOM 935 O O . PRO A 1 121 ? 19.588 -0.066 -13.280 1.00 81.50 121 PRO A O 1
ATOM 938 N N . ASP A 1 122 ? 19.956 1.689 -14.635 1.00 82.06 122 ASP A N 1
ATOM 939 C CA . ASP A 1 122 ? 19.447 2.708 -13.712 1.00 82.06 122 ASP A CA 1
ATOM 940 C C . ASP A 1 122 ? 17.966 2.487 -13.361 1.00 82.06 122 ASP A C 1
ATOM 942 O O . ASP A 1 122 ? 17.571 2.649 -12.205 1.00 82.06 122 ASP A O 1
ATOM 946 N N . ALA A 1 123 ? 17.136 2.076 -14.329 1.00 78.81 123 ALA A N 1
ATOM 947 C CA . ALA A 1 123 ? 15.731 1.751 -14.085 1.00 78.81 123 ALA A CA 1
ATOM 948 C C . ALA A 1 123 ? 15.576 0.504 -13.198 1.00 78.81 123 ALA A C 1
ATOM 950 O O . ALA A 1 123 ? 14.721 0.484 -12.312 1.00 78.81 123 ALA A O 1
ATOM 951 N N . ILE A 1 124 ? 16.423 -0.515 -13.391 1.00 80.88 124 ILE A N 1
ATOM 952 C CA . ILE A 1 124 ? 16.453 -1.708 -12.532 1.00 80.88 124 ILE A CA 1
ATOM 953 C C . ILE A 1 124 ? 16.855 -1.329 -11.104 1.00 80.88 124 ILE A C 1
ATOM 955 O O . ILE A 1 124 ? 16.203 -1.752 -10.148 1.00 80.88 124 ILE A O 1
ATOM 959 N N . ASP A 1 125 ? 17.927 -0.557 -10.943 1.00 87.69 125 ASP A N 1
ATOM 960 C CA . ASP A 1 125 ? 18.443 -0.197 -9.622 1.00 87.69 125 ASP A CA 1
ATOM 961 C C . ASP A 1 125 ? 17.471 0.716 -8.874 1.00 87.69 125 ASP A C 1
ATOM 963 O O . ASP A 1 125 ? 17.229 0.516 -7.681 1.00 87.69 125 ASP A O 1
ATOM 967 N N . LYS A 1 126 ? 16.807 1.630 -9.589 1.00 85.50 126 LYS A N 1
ATOM 968 C CA . LYS A 1 126 ? 15.692 2.408 -9.050 1.00 85.50 126 LYS A CA 1
ATOM 969 C C . LYS A 1 126 ? 14.529 1.519 -8.612 1.00 85.50 126 LYS A C 1
ATOM 971 O O . LYS A 1 126 ? 14.040 1.696 -7.503 1.00 85.50 126 LYS A O 1
ATOM 976 N N . ALA A 1 127 ? 14.102 0.560 -9.433 1.00 85.19 127 ALA A N 1
ATOM 977 C CA . ALA A 1 127 ? 13.006 -0.338 -9.075 1.00 85.19 127 ALA A CA 1
ATOM 978 C C . ALA A 1 127 ? 13.338 -1.165 -7.824 1.00 85.19 127 ALA A C 1
ATOM 980 O O . ALA A 1 127 ? 12.499 -1.277 -6.935 1.00 85.19 127 ALA A O 1
ATOM 981 N N . LYS A 1 128 ? 14.570 -1.684 -7.714 1.00 88.00 128 LYS A N 1
ATOM 982 C CA . LYS A 1 128 ? 15.048 -2.396 -6.516 1.00 88.00 128 LYS A CA 1
ATOM 983 C C . LYS A 1 128 ? 15.017 -1.511 -5.273 1.00 88.00 128 LYS A C 1
ATOM 985 O O . LYS A 1 128 ? 14.562 -1.970 -4.233 1.00 88.00 128 LYS A O 1
ATOM 990 N N . ALA A 1 129 ? 15.489 -0.269 -5.381 1.00 91.50 129 ALA A N 1
ATOM 991 C CA . ALA A 1 129 ? 15.457 0.686 -4.277 1.00 91.50 129 ALA A CA 1
ATOM 992 C C . ALA A 1 129 ? 14.018 1.060 -3.895 1.00 91.50 129 ALA A C 1
ATOM 994 O O . ALA A 1 129 ? 13.687 1.134 -2.718 1.00 91.50 129 ALA A O 1
ATOM 995 N N . ASP A 1 130 ? 13.139 1.243 -4.881 1.00 90.69 130 ASP A N 1
ATOM 996 C CA . ASP A 1 130 ? 11.752 1.616 -4.636 1.00 90.69 130 ASP A CA 1
ATOM 997 C C . ASP A 1 130 ? 10.960 0.483 -3.951 1.00 90.69 130 ASP A C 1
ATOM 999 O O . ASP A 1 130 ? 10.084 0.789 -3.146 1.00 90.69 130 ASP A O 1
ATOM 1003 N N . VAL A 1 131 ? 11.255 -0.798 -4.221 1.00 91.75 131 VAL A N 1
ATOM 1004 C CA . VAL A 1 131 ? 10.592 -1.960 -3.577 1.00 91.75 131 VAL A CA 1
ATOM 1005 C C . VAL A 1 131 ? 11.321 -2.503 -2.342 1.00 91.75 131 VAL A C 1
ATOM 1007 O O . VAL A 1 131 ? 10.843 -3.460 -1.731 1.00 91.75 131 VAL A O 1
ATOM 1010 N N . ALA A 1 132 ? 12.468 -1.924 -1.976 1.00 93.19 132 ALA A N 1
ATOM 1011 C CA . ALA A 1 132 ? 13.193 -2.278 -0.760 1.00 93.19 132 ALA A CA 1
ATOM 1012 C C . ALA A 1 132 ? 12.362 -1.974 0.502 1.00 93.19 132 ALA A C 1
ATOM 1014 O O . ALA A 1 132 ? 11.329 -1.307 0.441 1.00 93.19 132 ALA A O 1
ATOM 1015 N N . GLU A 1 133 ? 12.807 -2.452 1.665 1.00 89.56 133 GLU A N 1
ATOM 1016 C CA . GLU A 1 133 ? 12.082 -2.297 2.937 1.00 89.56 133 GLU A CA 1
ATOM 1017 C C . GLU A 1 133 ? 11.818 -0.822 3.306 1.00 89.56 133 GLU A C 1
ATOM 1019 O O . GLU A 1 133 ? 10.752 -0.484 3.827 1.00 89.56 133 GLU A O 1
ATOM 1024 N N . ASP A 1 134 ? 12.776 0.054 2.999 1.00 87.75 134 ASP A N 1
ATOM 1025 C CA . ASP A 1 134 ? 12.727 1.511 3.155 1.00 87.75 134 ASP A CA 1
ATOM 1026 C C . ASP A 1 134 ? 12.241 2.246 1.893 1.00 87.75 134 ASP A C 1
ATOM 1028 O O . ASP A 1 134 ? 12.059 3.467 1.900 1.00 87.75 134 ASP A O 1
ATOM 1032 N N . GLY A 1 135 ? 12.005 1.499 0.816 1.00 92.12 135 GLY A N 1
ATOM 1033 C CA . GLY A 1 135 ? 11.533 2.003 -0.459 1.00 92.12 135 GLY A CA 1
ATOM 1034 C C . GLY A 1 135 ? 10.085 2.477 -0.401 1.00 92.12 135 GLY A C 1
ATOM 1035 O O . GLY A 1 135 ? 9.264 1.999 0.389 1.00 92.12 135 GLY A O 1
ATOM 1036 N N . TYR A 1 136 ? 9.733 3.409 -1.291 1.00 92.06 136 TYR A N 1
ATOM 1037 C CA . TYR A 1 136 ? 8.366 3.923 -1.355 1.00 92.06 136 TYR A CA 1
ATOM 1038 C C . TYR A 1 136 ? 7.355 2.800 -1.606 1.00 92.06 136 TYR A C 1
ATOM 1040 O O . TYR A 1 136 ? 6.338 2.765 -0.926 1.00 92.06 136 TYR A O 1
ATOM 1048 N N . TRP A 1 137 ? 7.630 1.863 -2.515 1.00 92.81 137 TRP A N 1
ATOM 1049 C CA . TRP A 1 137 ? 6.795 0.695 -2.834 1.00 92.81 137 TRP A CA 1
ATOM 1050 C C . TRP A 1 137 ? 7.088 -0.535 -1.965 1.00 92.81 137 TRP A C 1
ATOM 1052 O O . TRP A 1 137 ? 6.523 -1.601 -2.208 1.00 92.81 137 TRP A O 1
ATOM 1062 N N . GLY A 1 138 ? 7.922 -0.398 -0.932 1.00 95.56 138 GLY A N 1
ATOM 1063 C CA . GLY A 1 138 ? 8.185 -1.455 0.037 1.00 95.56 138 GLY A CA 1
ATOM 1064 C C . GLY A 1 138 ? 6.926 -1.907 0.781 1.00 95.56 138 GLY A C 1
ATOM 1065 O O . GLY A 1 138 ? 5.955 -1.151 0.935 1.00 95.56 138 GLY A O 1
ATOM 1066 N N . ALA A 1 139 ? 6.940 -3.144 1.285 1.00 96.12 139 ALA A N 1
ATOM 1067 C CA . ALA A 1 139 ? 5.788 -3.742 1.964 1.00 96.12 139 ALA A CA 1
ATOM 1068 C C . ALA A 1 139 ? 5.363 -2.956 3.215 1.00 96.12 139 ALA A C 1
ATOM 1070 O O . ALA A 1 139 ? 4.172 -2.722 3.454 1.00 96.12 139 ALA A O 1
ATOM 1071 N N . LYS A 1 140 ? 6.336 -2.473 3.997 1.00 95.94 140 LYS A N 1
ATOM 1072 C CA . LYS A 1 140 ? 6.085 -1.657 5.189 1.00 95.94 140 LYS A CA 1
ATOM 1073 C C . LYS A 1 140 ? 5.429 -0.319 4.836 1.00 95.94 140 LYS A C 1
ATOM 1075 O O . LYS A 1 140 ? 4.357 -0.024 5.359 1.00 95.94 140 LYS A O 1
ATOM 1080 N N . ALA A 1 141 ? 6.017 0.435 3.908 1.00 95.81 141 ALA A N 1
ATOM 1081 C CA . ALA A 1 141 ? 5.498 1.736 3.491 1.00 95.81 141 ALA A CA 1
ATOM 1082 C C . ALA A 1 141 ? 4.107 1.627 2.842 1.00 95.81 141 ALA A C 1
ATOM 1084 O O . ALA A 1 141 ? 3.214 2.430 3.115 1.00 95.81 141 ALA A O 1
ATOM 1085 N N . THR A 1 142 ? 3.884 0.602 2.015 1.00 96.50 142 THR A N 1
ATOM 1086 C CA . THR A 1 142 ? 2.580 0.374 1.376 1.00 96.50 142 THR A CA 1
ATOM 1087 C C . THR A 1 142 ? 1.506 -0.006 2.391 1.00 96.50 142 THR A C 1
ATOM 1089 O O . THR A 1 142 ? 0.396 0.523 2.335 1.00 96.50 142 THR A O 1
ATOM 1092 N N . SER A 1 143 ? 1.834 -0.858 3.365 1.00 97.25 143 SER A N 1
ATOM 1093 C CA . SER A 1 143 ? 0.892 -1.214 4.431 1.00 97.25 143 SER A CA 1
ATOM 1094 C C . SER A 1 143 ? 0.570 -0.041 5.366 1.00 97.25 143 SER A C 1
ATOM 1096 O O . SER A 1 143 ? -0.574 0.067 5.808 1.00 97.25 143 SER A O 1
ATOM 1098 N N . ASP A 1 144 ? 1.519 0.874 5.617 1.00 96.81 144 ASP A N 1
ATOM 1099 C CA . ASP A 1 144 ? 1.250 2.136 6.333 1.00 96.81 144 ASP A CA 1
ATOM 1100 C C . ASP A 1 144 ? 0.244 3.000 5.570 1.00 96.81 144 ASP A C 1
ATOM 1102 O O . ASP A 1 144 ? -0.759 3.429 6.140 1.00 96.81 144 ASP A O 1
ATOM 1106 N N . ARG A 1 145 ? 0.435 3.171 4.256 1.00 96.50 145 ARG A N 1
ATOM 1107 C CA . ARG A 1 145 ? -0.506 3.930 3.419 1.00 96.50 145 ARG A CA 1
ATOM 1108 C C . ARG A 1 145 ? -1.911 3.331 3.417 1.00 96.50 145 ARG A C 1
ATOM 1110 O O . ARG A 1 145 ? -2.875 4.091 3.459 1.00 96.50 145 ARG A O 1
ATOM 1117 N N . PHE A 1 146 ? -2.056 2.003 3.409 1.00 97.19 146 PHE A N 1
ATOM 1118 C CA . PHE A 1 146 ? -3.376 1.370 3.522 1.00 97.19 146 PHE A CA 1
ATOM 1119 C C . PHE A 1 146 ? -4.071 1.707 4.845 1.00 97.19 146 PHE A C 1
ATOM 1121 O O . PHE A 1 146 ? -5.246 2.081 4.837 1.00 97.19 146 PHE A O 1
ATOM 1128 N N . LEU 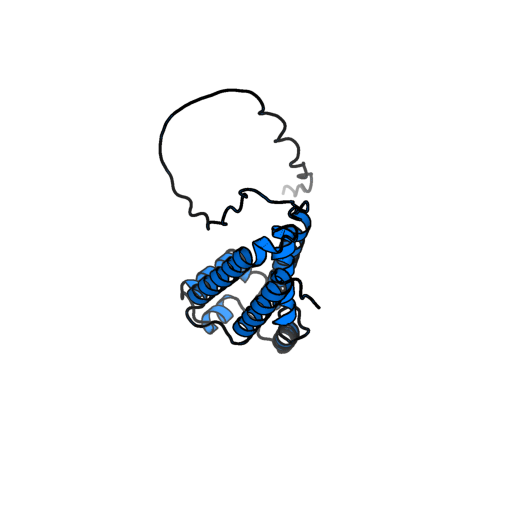A 1 147 ? -3.357 1.608 5.972 1.00 97.62 147 LEU A N 1
ATOM 1129 C CA . LEU A 1 147 ? -3.918 1.950 7.279 1.00 97.62 147 LEU A CA 1
ATOM 1130 C C . LEU A 1 147 ? -4.249 3.444 7.369 1.00 97.62 147 LEU A C 1
ATOM 1132 O O . LEU A 1 147 ? -5.334 3.811 7.812 1.00 97.62 147 LEU A O 1
ATOM 1136 N N . GLU A 1 148 ? -3.345 4.315 6.925 1.00 97.44 148 GLU A N 1
ATOM 1137 C CA . GLU A 1 148 ? -3.563 5.760 6.931 1.00 97.44 148 GLU A CA 1
ATOM 1138 C C . GLU A 1 148 ? -4.763 6.173 6.081 1.00 97.44 148 GLU A C 1
ATOM 1140 O O . GLU A 1 148 ? -5.552 7.020 6.504 1.00 97.44 148 GLU A O 1
ATOM 1145 N N . PHE A 1 149 ? -4.927 5.553 4.913 1.00 97.31 149 PHE A N 1
ATOM 1146 C CA . PHE A 1 149 ? -6.065 5.791 4.039 1.00 97.31 149 PHE A CA 1
ATOM 1147 C C . PHE A 1 149 ? -7.369 5.347 4.707 1.00 97.31 149 PHE A C 1
ATOM 1149 O O . PHE A 1 149 ? -8.349 6.089 4.712 1.00 97.31 149 PHE A O 1
ATOM 1156 N N . ALA A 1 150 ? -7.376 4.170 5.338 1.00 96.88 150 ALA A N 1
ATOM 1157 C CA . ALA A 1 150 ? -8.528 3.663 6.076 1.00 96.88 150 ALA A CA 1
ATOM 1158 C C . ALA A 1 150 ? -8.885 4.537 7.288 1.00 96.88 150 ALA A C 1
ATOM 1160 O O . ALA A 1 150 ? -10.063 4.824 7.523 1.00 96.88 150 ALA A O 1
ATOM 1161 N N . LYS A 1 151 ? -7.887 5.023 8.030 1.00 96.50 151 LYS A N 1
ATOM 1162 C CA . LYS A 1 151 ? -8.079 5.983 9.124 1.00 96.50 151 LYS A CA 1
ATOM 1163 C C . LYS A 1 151 ? -8.648 7.301 8.606 1.00 96.50 151 LYS A C 1
ATOM 1165 O O . LYS A 1 151 ? -9.645 7.774 9.142 1.00 96.50 151 LYS A O 1
ATOM 1170 N N . ALA A 1 152 ? -8.090 7.857 7.533 1.00 96.88 152 ALA A N 1
ATOM 1171 C CA . ALA A 1 152 ? -8.612 9.077 6.924 1.00 96.88 152 ALA A CA 1
ATOM 1172 C C . ALA A 1 152 ? -10.067 8.890 6.456 1.00 96.88 152 ALA A C 1
ATOM 1174 O O . ALA A 1 152 ? -10.923 9.715 6.761 1.00 96.88 152 ALA A O 1
ATOM 1175 N N . LEU A 1 153 ? -10.385 7.763 5.816 1.00 95.25 153 LEU A N 1
ATOM 1176 C CA . LEU A 1 153 ? -11.727 7.457 5.316 1.00 95.25 153 LEU A CA 1
ATOM 1177 C C . LEU A 1 153 ? -12.757 7.225 6.436 1.00 95.25 153 LEU A C 1
ATOM 1179 O O . LEU A 1 153 ? -13.907 7.642 6.327 1.00 95.25 153 LEU A O 1
ATOM 1183 N N . SER A 1 154 ? -12.366 6.557 7.521 1.00 95.31 154 SER A N 1
ATOM 1184 C CA . SER A 1 154 ? -13.248 6.272 8.664 1.00 95.31 154 SER A CA 1
ATOM 1185 C C . SER A 1 154 ? -13.413 7.448 9.621 1.00 95.31 154 SER A C 1
ATOM 1187 O O . SER A 1 154 ? -14.336 7.431 10.439 1.00 95.31 154 SER A O 1
ATOM 1189 N N . GLY A 1 155 ? -12.528 8.443 9.529 1.00 94.19 155 GLY A N 1
ATOM 1190 C CA . GLY A 1 155 ? -12.343 9.465 10.550 1.00 94.19 155 GLY A CA 1
ATOM 1191 C C . GLY A 1 155 ? -11.595 8.966 11.784 1.00 94.19 155 GLY A C 1
ATOM 1192 O O . GLY A 1 155 ? -11.746 9.555 12.848 1.00 94.19 155 GLY A O 1
ATOM 1193 N N . GLY A 1 156 ? -10.831 7.879 11.653 1.00 94.56 156 GLY A N 1
ATOM 1194 C CA . GLY A 1 156 ? -10.062 7.254 12.726 1.00 94.56 156 GLY A CA 1
ATOM 1195 C C . GLY A 1 156 ? -10.883 6.336 13.629 1.00 94.56 156 GLY A C 1
ATOM 1196 O O . GLY A 1 156 ? -10.428 6.040 14.726 1.00 94.56 156 GLY A O 1
ATOM 1197 N N . ASP A 1 157 ? -12.064 5.900 13.184 1.00 95.25 157 ASP A N 1
ATOM 1198 C CA . ASP A 1 157 ? -12.983 5.032 13.932 1.00 95.25 157 ASP A CA 1
ATOM 1199 C C . ASP A 1 157 ? -12.499 3.566 13.944 1.00 95.25 157 ASP A C 1
ATOM 1201 O O . ASP A 1 157 ? -12.656 2.879 12.926 1.00 95.25 157 ASP A O 1
ATOM 1205 N N . PRO A 1 158 ? -11.944 3.049 15.062 1.00 94.94 158 PRO A N 1
ATOM 1206 C CA . PRO A 1 158 ? -11.426 1.682 15.119 1.00 94.94 158 PRO A CA 1
ATOM 1207 C C . PRO A 1 158 ? -12.528 0.628 14.977 1.00 94.94 158 PRO A C 1
ATOM 1209 O O . PRO A 1 158 ? -12.254 -0.484 14.537 1.00 94.94 158 PRO A O 1
ATOM 1212 N N . ALA A 1 159 ? -13.794 0.973 15.258 1.00 95.31 159 ALA A N 1
ATOM 1213 C CA . ALA A 1 159 ? -14.919 0.059 15.055 1.00 95.31 159 ALA A CA 1
ATOM 1214 C C . ALA A 1 159 ? -15.154 -0.264 13.568 1.00 95.31 159 ALA A C 1
ATOM 1216 O O . ALA A 1 159 ? -15.837 -1.232 13.240 1.00 95.31 159 ALA A O 1
ATOM 1217 N N . LYS A 1 160 ? -14.578 0.529 12.653 1.00 96.06 160 LYS A N 1
ATOM 1218 C CA . LYS A 1 160 ? -14.608 0.282 11.205 1.00 96.06 160 LYS A CA 1
ATOM 1219 C C . LYS A 1 160 ? -13.392 -0.495 10.699 1.00 96.06 160 LYS A C 1
ATOM 1221 O O . LYS A 1 160 ? -13.344 -0.783 9.504 1.00 96.06 160 LYS A O 1
ATOM 1226 N N . ALA A 1 161 ? -12.428 -0.829 11.560 1.00 96.25 161 ALA A N 1
ATOM 1227 C CA . ALA A 1 161 ? -11.190 -1.487 11.155 1.00 96.25 161 ALA A CA 1
ATOM 1228 C C . ALA A 1 161 ? -11.451 -2.822 10.441 1.00 96.25 161 ALA A C 1
ATOM 1230 O O . ALA A 1 161 ? -10.952 -3.006 9.336 1.00 96.25 161 ALA A O 1
ATOM 1231 N N . ASP A 1 162 ? -12.293 -3.702 10.996 1.00 96.62 162 ASP A N 1
ATOM 1232 C CA . ASP A 1 162 ? -12.595 -5.001 10.371 1.00 96.62 162 ASP A CA 1
ATOM 1233 C C . ASP A 1 162 ? -13.270 -4.831 8.999 1.00 96.62 162 ASP A C 1
ATOM 1235 O O . ASP A 1 162 ? -12.837 -5.421 8.012 1.00 96.62 162 ASP A O 1
ATOM 1239 N N . MET A 1 163 ? -14.265 -3.939 8.902 1.00 97.38 163 MET A N 1
ATOM 1240 C CA . MET A 1 163 ? -14.951 -3.630 7.639 1.00 97.38 163 MET A CA 1
ATOM 1241 C C . MET A 1 163 ? -13.978 -3.126 6.561 1.00 97.38 163 MET A C 1
ATOM 1243 O O . MET A 1 163 ? -14.081 -3.501 5.393 1.00 97.38 163 MET A O 1
ATOM 1247 N N . LEU A 1 164 ? -13.040 -2.257 6.938 1.00 97.56 164 LEU A N 1
ATOM 1248 C CA . LEU A 1 164 ? -12.060 -1.690 6.013 1.00 97.56 164 LEU A CA 1
ATOM 1249 C C . LEU A 1 164 ? -10.964 -2.698 5.655 1.00 97.56 164 LEU A C 1
ATOM 1251 O O . LEU A 1 164 ? -10.532 -2.737 4.505 1.00 97.56 164 LEU A O 1
ATOM 1255 N N . LEU A 1 165 ? -10.555 -3.548 6.597 1.00 97.69 165 LEU A N 1
ATOM 1256 C CA . LEU A 1 165 ? -9.626 -4.640 6.331 1.00 97.69 165 LEU A CA 1
ATOM 1257 C C . LEU A 1 165 ? -10.230 -5.656 5.353 1.00 97.69 165 LEU A C 1
ATOM 1259 O O . LEU A 1 165 ? -9.541 -6.125 4.447 1.00 97.69 165 LEU A O 1
ATOM 1263 N N . ASP A 1 166 ? -11.517 -5.967 5.490 1.00 97.81 166 ASP A N 1
ATOM 1264 C CA . ASP A 1 166 ? -12.227 -6.839 4.556 1.00 97.81 166 ASP A CA 1
ATOM 1265 C C . ASP A 1 166 ? -12.300 -6.232 3.151 1.00 97.81 166 ASP A C 1
ATOM 1267 O O . ASP A 1 166 ? -12.110 -6.948 2.165 1.00 97.81 166 ASP A O 1
ATOM 1271 N N . ALA A 1 167 ? -12.476 -4.911 3.040 1.00 97.12 167 ALA A N 1
ATOM 1272 C CA . ALA A 1 167 ? -12.397 -4.210 1.759 1.00 97.12 167 ALA A CA 1
ATOM 1273 C C . ALA A 1 167 ? -10.990 -4.292 1.135 1.00 97.12 167 ALA A C 1
ATOM 1275 O O . ALA A 1 167 ? -10.867 -4.532 -0.067 1.00 97.12 167 ALA A O 1
ATOM 1276 N N . VAL A 1 168 ? -9.922 -4.174 1.936 1.00 96.62 168 VAL A N 1
ATOM 1277 C CA . VAL A 1 168 ? -8.544 -4.388 1.457 1.00 96.62 168 VAL A CA 1
ATOM 1278 C C . VAL A 1 168 ? -8.367 -5.821 0.949 1.00 96.62 168 VAL A C 1
ATOM 1280 O O . VAL A 1 168 ? -7.906 -6.019 -0.174 1.00 96.62 168 VAL A O 1
ATOM 1283 N N . LYS A 1 169 ? -8.776 -6.830 1.729 1.00 97.25 169 LYS A N 1
ATOM 1284 C CA . LYS A 1 169 ? -8.694 -8.247 1.329 1.00 97.25 169 LYS A CA 1
ATOM 1285 C C . LYS A 1 169 ? -9.485 -8.527 0.049 1.00 97.25 169 LYS A C 1
ATOM 1287 O O . LYS A 1 169 ? -9.029 -9.306 -0.786 1.00 97.25 169 LYS A O 1
ATOM 1292 N N . ALA A 1 170 ? -10.651 -7.904 -0.122 1.00 96.38 170 ALA A N 1
ATOM 1293 C CA . ALA A 1 170 ? -11.431 -7.999 -1.353 1.00 96.38 170 ALA A CA 1
ATOM 1294 C C . ALA A 1 170 ? -10.668 -7.408 -2.550 1.00 96.38 170 ALA A C 1
ATOM 1296 O O . ALA A 1 170 ? -10.548 -8.076 -3.573 1.00 96.38 170 ALA A O 1
ATOM 1297 N N . GLY A 1 171 ? -10.060 -6.227 -2.393 1.00 93.31 171 GLY A N 1
ATOM 1298 C CA . GLY A 1 171 ? -9.217 -5.621 -3.428 1.00 93.31 171 GLY A CA 1
ATOM 1299 C C . GLY A 1 171 ? -8.010 -6.484 -3.815 1.00 93.31 171 GLY A C 1
ATOM 1300 O O . GLY A 1 171 ? -7.678 -6.582 -4.992 1.00 93.31 171 GLY A O 1
ATOM 1301 N N . TYR A 1 172 ? -7.390 -7.179 -2.855 1.00 95.06 172 TYR A N 1
ATOM 1302 C CA . TYR A 1 172 ? -6.315 -8.139 -3.137 1.00 95.06 172 TYR A CA 1
ATOM 1303 C C . TYR A 1 172 ? -6.794 -9.342 -3.961 1.00 95.06 172 TYR A C 1
ATOM 1305 O O . TYR A 1 172 ? -6.102 -9.749 -4.889 1.00 95.06 172 TYR A O 1
ATOM 1313 N N . LYS A 1 173 ? -7.990 -9.875 -3.684 1.00 92.69 173 LYS A N 1
ATOM 1314 C CA . LYS A 1 173 ? -8.585 -10.957 -4.492 1.00 92.69 173 LYS A CA 1
ATOM 1315 C C . LYS A 1 173 ? -8.922 -10.502 -5.909 1.00 92.69 173 LYS A C 1
ATOM 1317 O O . LYS A 1 173 ? -8.719 -11.248 -6.863 1.00 92.69 173 LYS A O 1
ATOM 1322 N N . GLU A 1 174 ? -9.435 -9.281 -6.057 1.00 89.69 174 GLU A N 1
ATOM 1323 C CA . GLU A 1 174 ? -9.648 -8.682 -7.378 1.00 89.69 174 GLU A CA 1
ATOM 1324 C C . GLU A 1 174 ? -8.319 -8.523 -8.122 1.00 89.69 174 GLU A C 1
ATOM 1326 O O . GLU A 1 174 ? -8.242 -8.850 -9.304 1.00 89.69 174 GLU A O 1
ATOM 1331 N N . ALA A 1 175 ? -7.258 -8.105 -7.426 1.00 87.12 175 ALA A N 1
ATOM 1332 C CA . ALA A 1 175 ? -5.917 -8.010 -7.988 1.00 87.12 175 ALA A CA 1
ATOM 1333 C C . ALA A 1 175 ? -5.339 -9.379 -8.395 1.00 87.12 175 ALA A C 1
ATOM 1335 O O . ALA A 1 175 ? -4.736 -9.460 -9.457 1.00 87.12 175 ALA A O 1
ATOM 1336 N N . GLU A 1 176 ? -5.548 -10.455 -7.628 1.00 87.19 176 GLU A N 1
ATOM 1337 C CA . GLU A 1 176 ? -5.168 -11.831 -8.015 1.00 87.19 176 GLU A CA 1
ATOM 1338 C C . GLU A 1 176 ? -5.882 -12.287 -9.293 1.00 87.19 176 GLU A C 1
ATOM 1340 O O . GLU A 1 176 ? -5.256 -12.814 -10.215 1.00 87.19 176 GLU A O 1
ATOM 1345 N N . ALA A 1 177 ? -7.192 -12.036 -9.380 1.00 84.75 177 ALA A N 1
ATOM 1346 C CA . ALA A 1 177 ? -7.974 -12.354 -10.572 1.00 84.75 177 ALA A CA 1
ATOM 1347 C C . ALA A 1 177 ? -7.466 -11.584 -11.802 1.00 84.75 177 ALA A C 1
ATOM 1349 O O . ALA A 1 177 ? -7.353 -12.148 -12.887 1.00 84.75 177 ALA A O 1
ATOM 1350 N N . ILE A 1 178 ? -7.120 -10.311 -11.604 1.00 79.12 178 ILE A N 1
ATOM 1351 C CA . ILE A 1 178 ? -6.509 -9.421 -12.597 1.00 79.12 178 ILE A CA 1
ATOM 1352 C C . ILE A 1 178 ? -5.113 -9.894 -13.014 1.00 79.12 178 ILE A C 1
ATOM 1354 O O . ILE A 1 178 ? -4.753 -9.811 -14.184 1.00 79.12 178 ILE A O 1
ATOM 1358 N N . TRP A 1 179 ? -4.330 -10.383 -12.059 1.00 80.69 179 TRP A N 1
ATOM 1359 C CA . TRP A 1 179 ? -2.964 -10.849 -12.261 1.00 80.69 179 TRP A CA 1
ATOM 1360 C C . TRP A 1 179 ? -2.898 -12.202 -12.984 1.00 80.69 179 TRP A C 1
ATOM 1362 O O . TRP A 1 179 ? -1.877 -12.534 -13.581 1.00 80.69 179 TRP A O 1
ATOM 1372 N N . GLY A 1 180 ? -3.983 -12.981 -12.948 1.00 79.94 180 GLY A N 1
ATOM 1373 C CA . GLY A 1 180 ? -4.064 -14.298 -13.583 1.00 79.94 180 GLY A CA 1
ATOM 1374 C C . GLY A 1 180 ? -3.485 -15.433 -12.733 1.00 79.94 180 GLY A C 1
ATOM 1375 O O . GLY A 1 180 ? -3.169 -16.499 -13.260 1.00 79.94 180 GLY A O 1
ATOM 1376 N N . GLY A 1 181 ? -3.334 -15.226 -11.423 1.00 84.19 181 GLY A N 1
ATOM 1377 C CA . GLY A 1 181 ? -2.770 -16.211 -10.504 1.00 84.19 181 GLY A CA 1
ATOM 1378 C C . GLY A 1 181 ? -2.479 -15.626 -9.126 1.00 84.19 181 GLY A C 1
ATOM 1379 O O . GLY A 1 181 ? -3.028 -14.595 -8.742 1.00 84.19 181 GLY A O 1
ATOM 1380 N N . GLU A 1 182 ? -1.593 -16.280 -8.376 1.00 86.75 182 GLU A N 1
ATOM 1381 C CA . GLU A 1 182 ? -1.158 -15.760 -7.080 1.00 86.75 182 GLU A CA 1
ATOM 1382 C C . GLU A 1 182 ? -0.307 -14.498 -7.248 1.00 86.75 182 GLU A C 1
ATOM 1384 O O . GLU A 1 182 ? 0.607 -14.449 -8.079 1.00 86.75 182 GLU A O 1
ATOM 1389 N N . LEU A 1 183 ? -0.570 -13.494 -6.409 1.00 91.19 183 LEU A N 1
ATOM 1390 C CA . LEU A 1 183 ? 0.263 -12.298 -6.365 1.00 91.19 183 LEU A CA 1
ATOM 1391 C C . LEU A 1 183 ? 1.694 -12.631 -5.888 1.00 91.19 183 LEU A C 1
ATOM 1393 O O . LEU A 1 183 ? 1.891 -13.570 -5.106 1.00 91.19 183 LEU A O 1
ATOM 1397 N N . PRO A 1 184 ? 2.704 -11.842 -6.302 1.00 89.75 184 PRO A N 1
ATOM 1398 C CA . PRO A 1 184 ? 4.087 -12.009 -5.856 1.00 89.75 184 PRO A CA 1
ATOM 1399 C C . PRO A 1 184 ? 4.249 -11.968 -4.327 1.00 89.75 184 PRO A C 1
ATOM 1401 O O . PRO A 1 184 ? 3.446 -11.367 -3.611 1.00 89.75 184 PRO A O 1
ATOM 1404 N N . SER A 1 185 ? 5.339 -12.552 -3.815 1.00 93.19 185 SER A N 1
ATOM 1405 C CA . SER A 1 185 ? 5.620 -12.627 -2.369 1.00 93.19 185 SER A CA 1
ATOM 1406 C C . SER A 1 185 ? 5.607 -11.264 -1.674 1.00 93.19 185 SER A C 1
ATOM 1408 O O . SER A 1 185 ? 5.076 -11.157 -0.573 1.00 93.19 185 SER A O 1
ATOM 1410 N N . LEU A 1 186 ? 6.107 -10.216 -2.335 1.00 92.88 186 LEU A N 1
ATOM 1411 C CA . LEU A 1 186 ? 6.087 -8.843 -1.820 1.00 92.88 186 LEU A CA 1
ATOM 1412 C C . LEU A 1 186 ? 4.657 -8.337 -1.553 1.00 92.88 186 LEU A C 1
ATOM 1414 O O . LEU A 1 186 ? 4.390 -7.670 -0.552 1.00 92.88 186 LEU A O 1
ATOM 1418 N N . SER A 1 187 ? 3.710 -8.667 -2.434 1.00 94.88 187 SER A N 1
ATOM 1419 C CA . SER A 1 187 ? 2.303 -8.303 -2.255 1.00 94.88 187 SER A CA 1
ATOM 1420 C C . SER A 1 187 ? 1.692 -9.046 -1.068 1.00 94.88 187 SER A C 1
ATOM 1422 O O . SER A 1 187 ? 0.965 -8.432 -0.287 1.00 94.88 187 SER A O 1
ATOM 1424 N N . LYS A 1 188 ? 2.025 -10.333 -0.899 1.00 95.44 188 LYS A N 1
ATOM 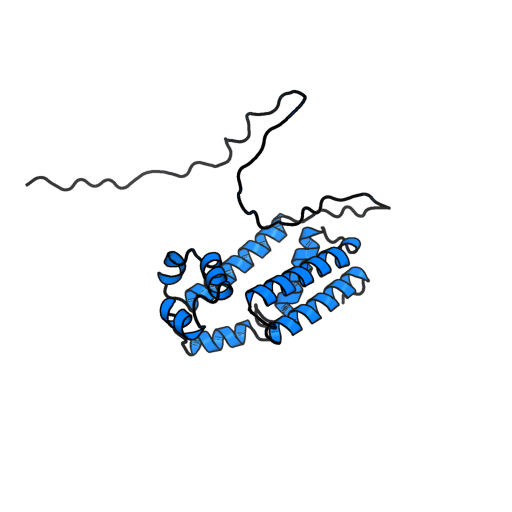1425 C CA . LYS A 1 188 ? 1.592 -11.141 0.253 1.00 95.44 188 LYS A CA 1
ATOM 1426 C C . LYS A 1 188 ? 2.136 -10.571 1.567 1.00 95.44 188 LYS A C 1
ATOM 1428 O O . LYS A 1 188 ? 1.368 -10.351 2.495 1.00 95.44 188 LYS A O 1
ATOM 1433 N N . GLU A 1 189 ? 3.419 -10.218 1.603 1.00 96.94 189 GLU A N 1
ATOM 1434 C CA . GLU A 1 189 ? 4.047 -9.558 2.755 1.00 96.94 189 GLU A CA 1
ATOM 1435 C C . GLU A 1 189 ? 3.363 -8.227 3.097 1.00 96.94 189 GLU A C 1
ATOM 1437 O O . GLU A 1 189 ? 3.085 -7.939 4.262 1.00 96.94 189 GLU A O 1
ATOM 1442 N N . THR A 1 190 ? 3.025 -7.432 2.077 1.00 97.62 190 THR A N 1
ATOM 1443 C CA . THR A 1 190 ? 2.280 -6.181 2.263 1.00 97.62 190 THR A CA 1
ATOM 1444 C C . THR A 1 190 ? 0.920 -6.441 2.913 1.00 97.62 190 THR A C 1
ATOM 1446 O O . THR A 1 190 ? 0.565 -5.746 3.863 1.00 97.62 190 THR A O 1
ATOM 1449 N N . LEU A 1 191 ? 0.177 -7.453 2.450 1.00 97.69 191 LEU A N 1
ATOM 1450 C CA . LEU A 1 191 ? -1.125 -7.812 3.014 1.00 97.69 191 LEU A CA 1
ATOM 1451 C C . LEU A 1 191 ? -1.007 -8.275 4.472 1.00 97.69 191 LEU A C 1
ATOM 1453 O O . LEU A 1 191 ? -1.787 -7.828 5.310 1.00 97.69 191 LEU A O 1
ATOM 1457 N N . ASP A 1 192 ? -0.021 -9.113 4.789 1.00 98.06 192 ASP A N 1
ATOM 1458 C CA . ASP A 1 192 ? 0.214 -9.603 6.152 1.00 98.06 192 ASP A CA 1
ATOM 1459 C C . ASP A 1 192 ? 0.530 -8.456 7.122 1.00 98.06 192 ASP A C 1
ATOM 1461 O O . ASP A 1 192 ? 0.006 -8.407 8.239 1.00 98.06 192 ASP A O 1
ATOM 1465 N N . LEU A 1 193 ? 1.365 -7.502 6.697 1.00 97.81 193 LEU A N 1
ATOM 1466 C CA . LEU A 1 193 ? 1.652 -6.298 7.478 1.00 97.81 193 LEU A CA 1
ATOM 1467 C C . LEU A 1 193 ? 0.411 -5.419 7.633 1.00 97.81 193 LEU A C 1
ATOM 1469 O O . LEU A 1 193 ? 0.163 -4.907 8.725 1.00 97.81 193 LEU A O 1
ATOM 1473 N N . THR A 1 194 ? -0.389 -5.266 6.576 1.00 98.06 194 THR A N 1
ATOM 1474 C CA . THR A 1 194 ? -1.651 -4.526 6.641 1.00 98.06 194 THR A CA 1
ATOM 1475 C C . THR A 1 194 ? -2.622 -5.169 7.629 1.00 98.06 194 THR A C 1
ATOM 1477 O O . THR A 1 194 ? -3.173 -4.457 8.462 1.00 98.06 194 THR A O 1
ATOM 1480 N N . ILE A 1 195 ? -2.788 -6.494 7.613 1.00 98.25 195 ILE A N 1
ATOM 1481 C CA . ILE A 1 195 ? -3.642 -7.211 8.573 1.00 98.25 195 ILE A CA 1
ATOM 1482 C C . ILE A 1 195 ? -3.200 -6.908 10.008 1.00 98.25 195 ILE A C 1
ATOM 1484 O O . ILE A 1 195 ? -4.005 -6.411 10.793 1.00 98.25 195 ILE A O 1
ATOM 1488 N N . LYS A 1 196 ? -1.911 -7.097 10.324 1.00 98.06 196 LYS A N 1
ATOM 1489 C CA . LYS A 1 196 ? -1.367 -6.832 11.670 1.00 98.06 196 LYS A CA 1
ATOM 1490 C C . LYS A 1 196 ? -1.604 -5.392 12.126 1.00 98.06 196 LYS A C 1
ATOM 1492 O O . LYS A 1 196 ? -1.935 -5.153 13.283 1.00 98.06 196 LYS A O 1
ATOM 1497 N N . LYS A 1 197 ? -1.441 -4.425 11.220 1.00 98.00 197 LYS A N 1
ATOM 1498 C CA . LYS A 1 197 ? -1.649 -2.995 11.497 1.00 98.00 197 LYS A CA 1
ATOM 1499 C C . LYS A 1 197 ? -3.114 -2.664 11.777 1.00 98.00 197 LYS A C 1
ATOM 1501 O O . LYS A 1 197 ? -3.402 -1.911 12.702 1.00 98.00 197 LYS A O 1
ATOM 1506 N N . PHE A 1 198 ? -4.040 -3.239 11.015 1.00 98.00 198 PHE A N 1
ATOM 1507 C CA . PHE A 1 198 ? -5.473 -3.057 11.249 1.00 98.00 198 PHE A CA 1
ATOM 1508 C C . PHE A 1 198 ? -5.937 -3.728 12.543 1.00 98.00 198 PHE A C 1
ATOM 1510 O O . PHE A 1 198 ? -6.735 -3.136 13.263 1.00 98.00 198 PHE A O 1
ATOM 1517 N N . GLU A 1 199 ? -5.419 -4.916 12.862 1.00 97.12 199 GLU A N 1
ATOM 1518 C CA . GLU A 1 199 ? -5.690 -5.597 14.133 1.00 97.12 199 GLU A CA 1
ATOM 1519 C C . GLU A 1 199 ? -5.180 -4.771 15.319 1.00 97.12 199 GLU A C 1
ATOM 1521 O O . GLU A 1 199 ? -5.942 -4.500 16.241 1.00 97.12 199 GLU A O 1
ATOM 1526 N N . ALA A 1 200 ? -3.943 -4.265 15.256 1.00 97.50 200 ALA A N 1
ATOM 1527 C CA . ALA A 1 200 ? -3.401 -3.390 16.295 1.00 97.50 200 ALA A CA 1
ATOM 1528 C C . ALA A 1 200 ? -4.212 -2.092 16.457 1.00 97.50 200 ALA A C 1
ATOM 1530 O O . ALA A 1 200 ? -4.458 -1.654 17.580 1.00 97.50 200 ALA A O 1
ATOM 1531 N N . TRP A 1 201 ? -4.660 -1.488 15.350 1.00 96.94 201 TRP A N 1
ATOM 1532 C CA . TRP A 1 201 ? -5.525 -0.307 15.383 1.00 96.94 201 TRP A CA 1
ATOM 1533 C C . TRP A 1 201 ? -6.896 -0.604 16.001 1.00 96.94 201 TRP A C 1
ATOM 1535 O O . TRP A 1 201 ? -7.345 0.149 16.865 1.00 96.94 201 TRP A O 1
ATOM 1545 N N . ARG A 1 202 ? -7.537 -1.709 15.606 1.00 96.00 202 ARG A N 1
ATOM 1546 C CA . ARG A 1 202 ? -8.810 -2.179 16.175 1.00 96.00 202 ARG A CA 1
ATOM 1547 C C . ARG A 1 202 ? -8.701 -2.395 17.683 1.00 96.00 202 ARG A C 1
ATOM 1549 O O . ARG A 1 202 ? -9.578 -1.963 18.427 1.00 96.00 202 ARG A O 1
ATOM 1556 N N . ASP A 1 203 ? -7.624 -3.048 18.111 1.00 95.69 203 ASP A N 1
ATOM 1557 C CA . ASP A 1 203 ? -7.418 -3.474 19.496 1.00 95.69 203 ASP A CA 1
ATOM 1558 C C . ASP A 1 203 ? -6.832 -2.346 20.371 1.00 95.69 203 ASP A C 1
ATOM 1560 O O . ASP A 1 203 ? -6.730 -2.486 21.591 1.00 95.69 203 ASP A O 1
ATOM 1564 N N . GLY A 1 204 ? -6.472 -1.206 19.767 1.00 91.94 204 GLY A N 1
ATOM 1565 C CA . GLY A 1 204 ? -5.882 -0.058 20.458 1.00 91.94 204 GLY A CA 1
ATOM 1566 C C . GLY A 1 204 ? -4.459 -0.313 20.961 1.00 91.94 204 GLY A C 1
ATOM 1567 O O . GLY A 1 204 ? -4.021 0.333 21.912 1.00 91.94 204 GLY A O 1
ATOM 1568 N N . THR A 1 205 ? -3.742 -1.256 20.347 1.00 91.50 205 THR A N 1
ATOM 1569 C CA . THR A 1 205 ? -2.384 -1.681 20.724 1.00 91.50 205 THR A CA 1
ATOM 1570 C C . THR A 1 205 ? -1.327 -1.199 19.731 1.00 91.50 205 THR A C 1
ATOM 1572 O O . THR A 1 205 ? -0.295 -1.846 19.555 1.00 91.50 205 THR A O 1
ATOM 1575 N N . GLU A 1 206 ? -1.602 -0.107 19.020 1.00 80.69 206 GLU A N 1
ATOM 1576 C CA . GLU A 1 206 ? -0.628 0.517 18.126 1.00 80.69 206 GLU A CA 1
ATOM 1577 C C . GLU A 1 206 ? 0.596 0.972 18.936 1.00 80.69 206 GLU A C 1
ATOM 1579 O O . GLU A 1 206 ? 0.450 1.545 20.018 1.00 80.69 206 GLU A O 1
ATOM 1584 N N . ALA A 1 207 ? 1.790 0.655 18.432 1.00 58.03 207 ALA A N 1
ATOM 1585 C CA . ALA A 1 207 ? 3.064 1.029 19.044 1.00 58.03 207 ALA A CA 1
ATOM 1586 C C . ALA A 1 207 ? 3.484 2.456 18.671 1.00 58.03 207 ALA A C 1
ATOM 1588 O O . ALA A 1 207 ? 3.170 2.883 17.535 1.00 58.03 207 ALA A O 1
#